Protein AF-A0A6P8B1D7-F1 (afdb_monomer_lite)

Structure (mmCIF, N/CA/C/O backbone):
data_AF-A0A6P8B1D7-F1
#
_entry.id   AF-A0A6P8B1D7-F1
#
loop_
_atom_site.group_PDB
_atom_site.id
_atom_site.type_symbol
_atom_site.label_atom_id
_atom_site.label_alt_id
_atom_site.label_comp_id
_atom_site.label_asym_id
_atom_site.label_entity_id
_atom_site.label_seq_id
_atom_site.pdbx_PDB_ins_code
_atom_site.Cartn_x
_atom_site.Cartn_y
_atom_site.Cartn_z
_atom_site.occupancy
_atom_site.B_iso_or_equiv
_atom_site.auth_seq_id
_atom_site.auth_comp_id
_atom_site.auth_asym_id
_atom_site.auth_atom_id
_atom_site.pdbx_PDB_model_num
ATOM 1 N N . MET A 1 1 ? 4.392 -35.154 -42.988 1.00 41.19 1 MET A N 1
ATOM 2 C CA . MET A 1 1 ? 4.811 -33.781 -42.648 1.00 41.19 1 MET A CA 1
ATOM 3 C C . MET A 1 1 ? 3.669 -32.864 -43.068 1.00 41.19 1 MET A C 1
ATOM 5 O O . MET A 1 1 ? 3.521 -32.668 -44.268 1.00 41.19 1 MET A O 1
ATOM 9 N N . PRO A 1 2 ? 2.764 -32.450 -42.165 1.00 52.88 2 PRO A N 1
ATOM 10 C CA . PRO A 1 2 ? 1.708 -31.509 -42.527 1.00 52.88 2 PRO A CA 1
ATOM 11 C C . PRO A 1 2 ? 2.314 -30.116 -42.749 1.00 52.88 2 PRO A C 1
ATOM 13 O O . PRO A 1 2 ? 3.159 -29.669 -41.977 1.00 52.88 2 PRO A O 1
ATOM 16 N N . ASN A 1 3 ? 1.912 -29.474 -43.845 1.00 48.56 3 ASN A N 1
ATOM 17 C CA . ASN A 1 3 ? 2.339 -28.133 -44.228 1.00 48.56 3 ASN A CA 1
ATOM 18 C C . ASN A 1 3 ? 1.704 -27.109 -43.278 1.00 48.56 3 ASN A C 1
ATOM 20 O O . ASN A 1 3 ? 0.484 -26.952 -43.283 1.00 48.56 3 ASN A O 1
ATOM 24 N N . ASN A 1 4 ? 2.523 -26.412 -42.489 1.00 54.09 4 ASN A N 1
ATOM 25 C CA . ASN A 1 4 ? 2.075 -25.250 -41.727 1.00 54.09 4 ASN A CA 1
ATOM 26 C C . ASN A 1 4 ? 1.781 -24.109 -42.704 1.00 54.09 4 ASN A C 1
ATOM 28 O O . ASN A 1 4 ? 2.690 -23.582 -43.346 1.00 54.09 4 ASN A O 1
ATOM 32 N N . ALA A 1 5 ? 0.502 -23.760 -42.829 1.00 62.25 5 ALA A N 1
ATOM 33 C CA . ALA A 1 5 ? 0.089 -22.544 -43.507 1.00 62.25 5 ALA A CA 1
ATOM 34 C C . ALA A 1 5 ? 0.571 -21.326 -42.692 1.00 62.25 5 ALA A C 1
ATOM 36 O O . ALA A 1 5 ? 0.504 -21.361 -41.460 1.00 62.25 5 ALA A O 1
ATOM 37 N N . PRO A 1 6 ? 1.085 -20.272 -43.346 1.00 66.38 6 PRO A N 1
ATOM 38 C CA . PRO A 1 6 ? 1.493 -19.053 -42.663 1.00 66.38 6 PRO A CA 1
ATOM 39 C C . PRO A 1 6 ? 0.264 -18.375 -42.047 1.00 66.38 6 PRO A C 1
ATOM 41 O O . PRO A 1 6 ? -0.707 -18.093 -42.746 1.00 66.38 6 PRO A O 1
ATOM 44 N N . PHE A 1 7 ? 0.309 -18.145 -40.735 1.00 70.31 7 PHE A N 1
ATOM 45 C CA . PHE A 1 7 ? -0.703 -17.379 -40.010 1.00 70.31 7 PHE A CA 1
ATOM 46 C C . PHE A 1 7 ? -0.613 -15.902 -40.410 1.00 70.31 7 PHE A C 1
ATOM 48 O O . PHE A 1 7 ? 0.456 -15.297 -40.306 1.00 70.31 7 PHE A O 1
ATOM 55 N N . ASP A 1 8 ? -1.728 -15.327 -40.862 1.00 81.06 8 ASP A N 1
ATOM 56 C CA . ASP A 1 8 ? -1.825 -13.901 -41.172 1.00 81.06 8 ASP A CA 1
ATOM 57 C C . ASP A 1 8 ? -2.061 -13.111 -39.880 1.00 81.06 8 ASP A C 1
ATOM 59 O O . ASP A 1 8 ? -3.125 -13.162 -39.261 1.00 81.06 8 ASP A O 1
ATOM 63 N N . VAL A 1 9 ? -1.037 -12.368 -39.469 1.00 75.00 9 VAL A N 1
ATOM 64 C CA . VAL A 1 9 ? -1.049 -11.527 -38.266 1.00 75.00 9 VAL A CA 1
ATOM 65 C C . VAL A 1 9 ? -2.172 -10.480 -38.330 1.00 75.00 9 VAL A C 1
ATOM 67 O O . VAL A 1 9 ? -2.727 -10.108 -37.296 1.00 75.00 9 VAL A O 1
ATOM 70 N N . ASN A 1 10 ? -2.595 -10.059 -39.528 1.00 75.31 10 ASN A N 1
ATOM 71 C CA . ASN A 1 10 ? -3.676 -9.083 -39.680 1.00 75.31 10 ASN A CA 1
ATOM 72 C C . ASN A 1 10 ? -5.050 -9.650 -39.293 1.00 75.31 10 ASN A C 1
ATOM 74 O O . ASN A 1 10 ? -5.904 -8.909 -38.801 1.00 75.31 10 ASN A O 1
ATOM 78 N N . GLU A 1 11 ? -5.261 -10.957 -39.458 1.00 80.50 11 GLU A N 1
ATOM 79 C CA . GLU A 1 11 ? -6.509 -11.623 -39.074 1.00 80.50 11 GLU A CA 1
ATOM 80 C C . GLU A 1 11 ? -6.655 -11.665 -37.545 1.00 80.50 11 GLU A C 1
ATOM 82 O O . GLU A 1 11 ? -7.726 -11.381 -37.006 1.00 80.50 11 GLU A O 1
ATOM 87 N N . VAL A 1 12 ? -5.548 -11.884 -36.829 1.00 77.12 12 VAL A N 1
ATOM 88 C CA . VAL A 1 12 ? -5.520 -11.874 -35.358 1.00 77.12 12 VAL A CA 1
ATOM 89 C C . VAL A 1 12 ? -5.826 -10.477 -34.807 1.00 77.12 12 VAL A C 1
ATOM 91 O O . VAL A 1 12 ? -6.660 -10.337 -33.911 1.00 77.12 12 VAL A O 1
ATOM 94 N N . HIS A 1 13 ? -5.235 -9.423 -35.380 1.00 73.12 13 HIS A N 1
ATOM 95 C CA . HIS A 1 13 ? -5.538 -8.044 -34.977 1.00 73.12 13 HIS A CA 1
ATOM 96 C C . HIS A 1 13 ? -6.992 -7.640 -35.278 1.00 73.12 13 HIS A C 1
ATOM 98 O O . HIS A 1 13 ?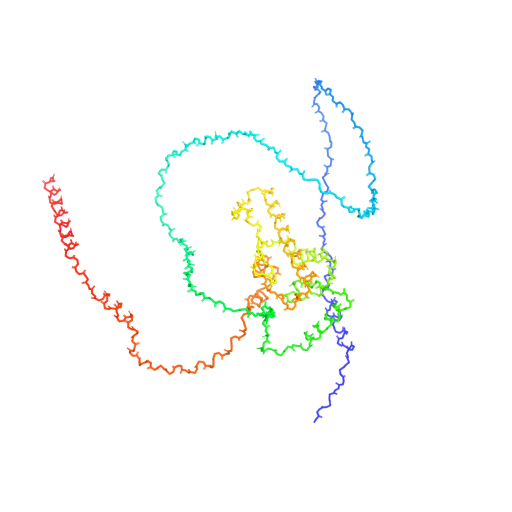 -7.595 -6.886 -34.510 1.00 73.12 13 HIS A O 1
ATOM 104 N N . SER A 1 14 ? -7.587 -8.164 -36.355 1.00 82.81 14 SER A N 1
ATOM 105 C CA . SER A 1 14 ? -9.001 -7.937 -36.672 1.00 82.81 14 SER A CA 1
ATOM 106 C C . SER A 1 14 ? -9.930 -8.558 -35.622 1.00 82.81 14 SER A C 1
ATOM 108 O O . SER A 1 14 ? -10.856 -7.893 -35.151 1.00 82.81 14 SER A O 1
ATOM 110 N N . ILE A 1 15 ? -9.632 -9.785 -35.180 1.00 76.62 15 ILE A N 1
ATOM 111 C CA . ILE A 1 15 ? -10.412 -10.489 -34.152 1.00 76.62 15 ILE A CA 1
ATOM 112 C C . ILE A 1 15 ? -10.317 -9.770 -32.798 1.00 76.62 15 ILE A C 1
ATOM 114 O O . ILE A 1 15 ? -11.338 -9.578 -32.137 1.00 76.62 15 ILE A O 1
ATOM 118 N N . ILE A 1 16 ? -9.128 -9.296 -32.405 1.00 74.25 16 ILE A N 1
ATOM 119 C CA . ILE A 1 16 ? -8.934 -8.553 -31.146 1.00 74.25 16 ILE A CA 1
ATOM 120 C C . ILE A 1 16 ? -9.762 -7.258 -31.137 1.00 74.25 16 ILE A C 1
ATOM 122 O O . ILE A 1 16 ? -10.468 -6.970 -30.168 1.00 74.25 16 ILE A O 1
ATOM 126 N N . ASN A 1 17 ? -9.758 -6.507 -32.240 1.00 73.44 17 ASN A N 1
ATOM 127 C CA . ASN A 1 17 ? -10.553 -5.282 -32.352 1.00 73.44 17 ASN A CA 1
ATOM 128 C C . ASN A 1 17 ? -12.067 -5.557 -32.328 1.00 73.44 17 ASN A C 1
ATOM 130 O O . ASN A 1 17 ? -12.833 -4.774 -31.761 1.00 73.44 17 ASN A O 1
ATOM 134 N N . GLN A 1 18 ? -12.507 -6.687 -32.886 1.00 78.50 18 GLN A N 1
ATOM 135 C CA . GLN A 1 18 ? -13.914 -7.086 -32.870 1.00 78.50 18 GLN A CA 1
ATOM 136 C C . GLN A 1 18 ? -14.396 -7.472 -31.462 1.00 78.50 18 GLN A C 1
ATOM 138 O O . GLN A 1 18 ? -15.507 -7.111 -31.071 1.00 78.50 18 GLN A O 1
ATOM 143 N N . VAL A 1 19 ? -13.556 -8.147 -30.672 1.00 75.75 19 VAL A N 1
ATOM 144 C CA . VAL A 1 19 ? -13.869 -8.503 -29.278 1.00 75.75 19 VAL A CA 1
ATOM 145 C C . VAL A 1 19 ? -13.900 -7.261 -28.381 1.00 75.75 19 VAL A C 1
ATOM 147 O O . VAL A 1 19 ? -14.809 -7.122 -27.559 1.00 75.75 19 VAL A O 1
ATOM 150 N N . ASN A 1 20 ? -12.989 -6.306 -28.583 1.00 66.38 20 ASN A N 1
ATOM 151 C CA . ASN A 1 20 ? -12.968 -5.056 -27.814 1.00 66.38 20 ASN A CA 1
ATOM 152 C C . ASN A 1 20 ? -14.177 -4.153 -28.118 1.00 66.38 20 ASN A C 1
ATOM 154 O O . ASN A 1 20 ? -14.713 -3.506 -27.219 1.00 66.38 20 ASN A O 1
ATOM 158 N N . SER A 1 21 ? -14.687 -4.177 -29.353 1.00 73.94 21 SER A N 1
ATOM 159 C CA . SER A 1 21 ? -15.922 -3.476 -29.732 1.00 73.94 21 SER A CA 1
ATOM 160 C C . SER A 1 21 ? -17.176 -4.005 -29.020 1.00 73.94 21 SER A C 1
ATOM 162 O O . SER A 1 21 ? -18.151 -3.263 -28.899 1.00 73.94 21 SER A O 1
ATOM 164 N N . LEU A 1 22 ? -17.188 -5.265 -28.571 1.00 74.50 22 LEU A N 1
ATOM 165 C CA . LEU A 1 22 ? -18.343 -5.871 -27.896 1.00 74.50 22 LEU A CA 1
ATOM 166 C C . LEU A 1 22 ? -18.435 -5.500 -26.407 1.00 74.50 22 LEU A C 1
ATOM 168 O O . LEU A 1 22 ? -19.511 -5.633 -25.827 1.00 74.50 22 LEU A O 1
ATOM 172 N N . HIS A 1 23 ? -17.346 -5.005 -25.811 1.00 66.88 23 HIS A N 1
ATOM 173 C CA . HIS A 1 23 ? -17.256 -4.710 -24.377 1.00 66.88 23 HIS A CA 1
ATOM 174 C C . HIS A 1 23 ? -17.447 -3.229 -24.025 1.00 66.88 23 HIS A C 1
ATOM 176 O O . HIS A 1 23 ? -17.406 -2.878 -22.848 1.00 66.88 23 HIS A O 1
ATOM 182 N N . GLN A 1 24 ? -17.708 -2.350 -25.000 1.00 59.38 24 GLN A N 1
ATOM 183 C CA . GLN A 1 24 ? -18.087 -0.975 -24.677 1.00 59.38 24 GLN A CA 1
ATOM 184 C C . GLN A 1 24 ? -19.556 -0.917 -24.218 1.00 59.38 24 GLN A C 1
ATOM 186 O O . GLN A 1 24 ? -20.452 -1.310 -24.976 1.00 59.38 24 GLN A O 1
ATOM 191 N N . PRO A 1 25 ? -19.844 -0.431 -22.996 1.00 55.06 25 PRO A N 1
ATOM 192 C CA . PRO A 1 25 ? -21.213 -0.263 -22.532 1.00 55.06 25 PRO A CA 1
ATOM 193 C C . PRO A 1 25 ? -21.938 0.742 -23.434 1.00 55.06 25 PRO A C 1
ATOM 195 O O . PRO A 1 25 ? -21.541 1.896 -23.558 1.00 55.06 25 PRO A O 1
ATOM 198 N N . LYS A 1 26 ? -23.030 0.300 -24.071 1.00 60.09 26 LYS A N 1
ATOM 199 C CA . LYS A 1 26 ? -23.820 1.103 -25.027 1.00 60.09 26 LYS A CA 1
ATOM 200 C C . LYS A 1 26 ? -24.525 2.320 -24.419 1.00 60.09 26 LYS A C 1
ATOM 202 O O . LYS A 1 26 ? -25.112 3.089 -25.169 1.00 60.09 26 LYS A O 1
ATOM 207 N N . ASN A 1 27 ? -24.472 2.501 -23.102 1.00 63.88 27 ASN A N 1
ATOM 208 C CA . ASN A 1 27 ? -25.039 3.657 -22.424 1.00 63.88 27 ASN A CA 1
ATOM 209 C C . ASN A 1 27 ? -24.024 4.163 -21.389 1.00 63.88 27 ASN A C 1
ATOM 211 O O . ASN A 1 27 ? -23.656 3.378 -20.510 1.00 63.88 27 ASN A O 1
ATOM 215 N N . PRO A 1 28 ? -23.577 5.430 -21.454 1.00 63.69 28 PRO A N 1
ATOM 216 C CA . PRO A 1 28 ? -22.889 6.030 -20.320 1.00 63.69 28 PRO A CA 1
ATOM 217 C C . PRO A 1 28 ? -23.838 6.034 -19.107 1.00 63.69 28 PRO A C 1
ATOM 219 O O . PRO A 1 28 ? -25.056 6.163 -19.287 1.00 63.69 28 PRO A O 1
ATOM 222 N N . PRO A 1 29 ? -23.324 5.860 -17.878 1.00 59.00 29 PRO A N 1
ATOM 223 C CA . PRO A 1 29 ? -24.143 5.991 -16.683 1.00 59.00 29 PRO A CA 1
ATOM 224 C C . PRO A 1 29 ? -24.776 7.386 -16.663 1.00 59.00 29 PRO A C 1
ATOM 226 O O . PRO A 1 29 ? -24.092 8.397 -16.798 1.00 59.00 29 PRO A O 1
ATOM 229 N N . VAL A 1 30 ? -26.103 7.427 -16.541 1.00 60.56 30 VAL A N 1
ATOM 230 C CA . VAL A 1 30 ? -26.856 8.663 -16.318 1.00 60.56 30 VAL A CA 1
ATOM 231 C C . VAL A 1 30 ? -26.398 9.225 -14.977 1.00 60.56 30 VAL A C 1
ATOM 233 O O . VAL A 1 30 ? -26.638 8.606 -13.940 1.00 60.56 30 VAL A O 1
ATOM 236 N N . GLU A 1 31 ? -25.709 10.364 -15.002 1.00 52.19 31 GLU A N 1
ATOM 237 C CA . GLU A 1 31 ? -25.312 11.071 -13.788 1.00 52.19 31 GLU A CA 1
ATOM 238 C C . GLU A 1 31 ? -26.564 11.424 -12.965 1.00 52.19 31 GLU A C 1
ATOM 240 O O . GLU A 1 31 ? -27.511 12.009 -13.507 1.00 52.19 31 GLU A O 1
ATOM 245 N N . PRO A 1 32 ? -26.623 11.082 -11.666 1.00 51.03 32 PRO A N 1
ATOM 246 C CA . PRO A 1 32 ? -27.659 11.603 -10.793 1.00 51.03 32 PRO A CA 1
ATOM 247 C C . PRO A 1 32 ? -27.453 13.113 -10.661 1.00 51.03 32 PRO A C 1
ATOM 249 O O . PRO A 1 32 ? -26.513 13.575 -10.019 1.00 51.03 32 PRO A O 1
ATOM 252 N N . GLY A 1 33 ? -28.334 13.877 -11.309 1.00 42.19 33 GLY A N 1
ATOM 253 C CA . GLY A 1 33 ? -28.356 15.330 -11.237 1.00 42.19 33 GLY A CA 1
ATOM 254 C C . GLY A 1 33 ? -28.417 15.794 -9.786 1.00 42.19 33 GLY A C 1
ATOM 255 O O . GLY A 1 33 ? -29.403 15.560 -9.085 1.00 42.19 33 GLY A O 1
ATOM 256 N N . TRP A 1 34 ? -27.353 16.462 -9.349 1.00 47.06 34 TRP A N 1
ATOM 257 C CA . TRP A 1 34 ? -27.345 17.239 -8.123 1.00 47.06 34 TRP A CA 1
ATOM 258 C C . TRP A 1 34 ? -28.398 18.337 -8.259 1.00 47.06 34 TRP A C 1
ATOM 260 O O . TRP A 1 34 ? -28.250 19.279 -9.034 1.00 47.06 34 TRP A O 1
ATOM 270 N N . LEU A 1 35 ? -29.508 18.162 -7.545 1.00 43.50 35 LEU A N 1
ATOM 271 C CA . LEU A 1 35 ? -30.538 19.178 -7.402 1.00 43.50 35 LEU A CA 1
ATOM 272 C C . LEU A 1 35 ? -29.917 20.394 -6.711 1.00 43.50 35 LEU A C 1
ATOM 274 O O . LEU A 1 35 ? -29.503 20.319 -5.555 1.00 43.50 35 LEU A O 1
ATOM 278 N N . GLU A 1 36 ? -29.867 21.507 -7.435 1.00 47.28 36 GLU A N 1
ATOM 279 C CA . GLU A 1 36 ? -29.541 22.821 -6.892 1.00 47.28 36 GLU A CA 1
ATOM 280 C C . GLU A 1 36 ? -30.464 23.154 -5.703 1.00 47.28 36 GLU A C 1
ATOM 282 O O . GLU A 1 36 ? -31.678 22.904 -5.765 1.00 47.28 36 GLU A O 1
ATOM 287 N N . PRO A 1 37 ? -29.943 23.750 -4.616 1.00 48.53 37 PRO A N 1
ATOM 288 C CA . PRO A 1 37 ? -30.782 24.247 -3.543 1.00 48.53 37 PRO A CA 1
ATOM 289 C C . PRO A 1 37 ? -31.616 25.425 -4.051 1.00 48.53 37 PRO A C 1
ATOM 291 O O . PRO A 1 37 ? -31.128 26.502 -4.392 1.00 48.53 37 PRO A O 1
ATOM 294 N N . ARG A 1 38 ? -32.922 25.181 -4.083 1.00 45.38 38 ARG A N 1
ATOM 295 C CA . ARG A 1 38 ? -33.978 26.130 -4.407 1.00 45.38 38 ARG A CA 1
ATOM 296 C C . ARG A 1 38 ? -33.944 27.285 -3.400 1.00 45.38 38 ARG A C 1
ATOM 298 O O . ARG A 1 38 ? -34.387 27.136 -2.264 1.00 45.38 38 ARG A O 1
ATOM 305 N N . GLY A 1 39 ? -33.429 28.433 -3.834 1.00 47.28 39 GLY A N 1
ATOM 306 C CA . GLY A 1 39 ? -33.573 29.700 -3.126 1.00 47.28 39 GLY A CA 1
ATOM 307 C C . GLY A 1 39 ? -35.051 30.067 -3.001 1.00 47.28 39 GLY A C 1
ATOM 308 O O . GLY A 1 39 ? -35.725 30.314 -4.001 1.00 47.28 39 GLY A O 1
ATOM 309 N N . GLY A 1 40 ? -35.554 30.067 -1.770 1.00 47.50 40 GLY A N 1
ATOM 310 C CA . GLY A 1 40 ? -36.867 30.579 -1.402 1.00 47.50 40 GLY A CA 1
ATOM 311 C C . GLY A 1 40 ? -36.685 31.726 -0.420 1.00 47.50 40 GLY A C 1
ATOM 312 O O . GLY A 1 40 ? -36.356 31.491 0.738 1.00 47.50 40 GLY A O 1
ATOM 313 N N . GLY A 1 41 ? -36.850 32.950 -0.918 1.00 48.47 41 GLY A N 1
ATOM 314 C CA . GLY A 1 41 ? -37.008 34.150 -0.101 1.00 48.47 41 GLY A CA 1
ATOM 315 C C . GLY A 1 41 ? -38.432 34.297 0.444 1.00 48.47 41 GLY A C 1
ATOM 316 O O . GLY A 1 41 ? -39.354 33.617 -0.010 1.00 48.47 41 GLY A O 1
ATOM 317 N N . GLY A 1 42 ? -38.572 35.219 1.395 1.00 37.41 42 GLY A N 1
ATOM 318 C CA . GLY A 1 42 ? -39.817 35.626 2.054 1.00 37.41 42 GLY A CA 1
ATOM 319 C C . GLY A 1 42 ? -39.601 35.641 3.568 1.00 37.41 42 GLY A C 1
ATOM 320 O O . GLY A 1 42 ? -39.549 34.578 4.174 1.00 37.41 42 GLY A O 1
ATOM 321 N N . ASP A 1 43 ? -39.167 36.750 4.162 1.00 45.88 43 ASP A N 1
ATOM 322 C CA . ASP A 1 43 ? -39.943 37.946 4.544 1.00 45.88 43 ASP A CA 1
ATOM 323 C C . ASP A 1 43 ? -40.329 37.886 6.038 1.00 45.88 43 ASP A C 1
ATOM 325 O O . ASP A 1 43 ? -40.734 36.847 6.551 1.00 45.88 43 ASP A O 1
ATOM 329 N N . ASP A 1 44 ? -40.196 39.052 6.677 1.00 42.81 44 ASP A N 1
ATOM 330 C CA . ASP A 1 44 ? -40.784 39.506 7.947 1.00 42.81 44 ASP A CA 1
ATOM 331 C C . ASP A 1 44 ? -39.963 39.465 9.267 1.00 42.81 44 ASP A C 1
ATOM 333 O O . ASP A 1 44 ? -39.621 38.415 9.804 1.00 42.81 44 ASP A O 1
ATOM 337 N N . VAL A 1 45 ? -39.806 40.697 9.807 1.00 47.94 45 VAL A N 1
ATOM 338 C CA . VAL A 1 45 ? -39.733 41.180 11.216 1.00 47.94 45 VAL A CA 1
ATOM 339 C C . VAL A 1 45 ? -38.570 40.715 12.121 1.00 47.94 45 VAL A C 1
ATOM 341 O O . VAL A 1 45 ? -38.235 39.547 12.188 1.00 47.94 45 VAL A O 1
ATOM 344 N N . ASP A 1 46 ? -37.870 41.536 12.912 1.00 47.66 46 ASP A N 1
ATOM 345 C CA . ASP A 1 46 ? -38.076 42.896 13.415 1.00 47.66 46 ASP A CA 1
ATOM 346 C C . ASP A 1 46 ? -36.717 43.557 13.702 1.00 47.66 46 ASP A C 1
ATOM 348 O O . ASP A 1 46 ? -35.770 42.932 14.188 1.00 47.66 46 ASP A O 1
ATOM 352 N N . ALA A 1 47 ? -36.653 44.861 13.447 1.00 41.34 47 ALA A N 1
ATOM 353 C CA . ALA A 1 47 ? -35.511 45.706 13.741 1.00 41.34 47 ALA A CA 1
ATOM 354 C C . ALA A 1 47 ? -35.296 45.864 15.257 1.00 41.34 47 ALA A C 1
ATOM 356 O O . ALA A 1 47 ? -36.123 46.436 15.968 1.00 41.34 47 ALA A O 1
ATOM 357 N N . ARG A 1 48 ? -34.119 45.456 15.736 1.00 45.16 48 ARG A N 1
ATOM 358 C CA . ARG A 1 48 ? -33.508 45.999 16.952 1.00 45.16 48 ARG A CA 1
ATOM 359 C C . ARG A 1 48 ? -32.162 46.600 16.581 1.00 45.16 48 ARG A C 1
ATOM 361 O O . ARG A 1 48 ? -31.207 45.894 16.284 1.00 45.16 48 ARG A O 1
ATOM 368 N N . THR A 1 49 ? -32.134 47.925 16.567 1.00 53.44 49 THR A N 1
ATOM 369 C CA . THR A 1 49 ? -30.924 48.740 16.546 1.00 53.44 49 THR A CA 1
ATOM 370 C C . THR A 1 49 ? -30.200 48.568 17.877 1.00 53.44 49 THR A C 1
ATOM 372 O O . THR A 1 49 ? -30.773 48.911 18.912 1.00 53.44 49 THR A O 1
ATOM 375 N N . ASP A 1 50 ? -28.963 48.084 17.858 1.00 51.19 50 ASP A N 1
ATOM 376 C CA . ASP A 1 50 ? -27.988 48.505 18.860 1.00 51.19 50 ASP A CA 1
ATOM 377 C C . ASP A 1 50 ? -26.593 48.594 18.238 1.00 51.19 50 ASP A C 1
ATOM 379 O O . ASP A 1 50 ? -26.209 47.824 17.356 1.00 51.19 50 ASP A O 1
ATOM 383 N N . ASP A 1 51 ? -25.900 49.632 18.667 1.00 57.41 51 ASP A N 1
ATOM 384 C CA . ASP A 1 51 ? -24.730 50.241 18.078 1.00 57.41 51 ASP A CA 1
ATOM 385 C C . ASP A 1 51 ? -23.468 49.414 18.329 1.00 57.41 51 ASP A C 1
ATOM 387 O O . ASP A 1 51 ? -23.125 49.096 19.467 1.00 57.41 51 ASP A O 1
ATOM 391 N N . SER A 1 52 ? -22.664 49.159 17.295 1.00 48.22 52 SER A N 1
ATOM 392 C CA . SER A 1 52 ? -21.214 49.018 17.498 1.00 48.22 52 SER A CA 1
ATOM 393 C C . SER A 1 52 ? -20.418 49.225 16.211 1.00 48.22 52 SER A C 1
ATOM 395 O O . SER A 1 52 ? -20.330 48.389 15.321 1.00 48.22 52 SER A O 1
ATOM 397 N N . LYS A 1 53 ? -19.821 50.415 16.172 1.00 50.66 53 LYS A N 1
ATOM 398 C CA . LYS A 1 53 ? -18.594 50.825 15.481 1.00 50.66 53 LYS A CA 1
ATOM 399 C C . LYS A 1 53 ? -17.659 49.665 15.098 1.00 50.66 53 LYS A C 1
ATOM 401 O O . LYS A 1 53 ? -17.247 48.905 15.969 1.00 50.66 53 LYS A O 1
ATOM 406 N N . GLY A 1 54 ? -17.186 49.647 13.850 1.00 39.31 54 GLY A N 1
ATOM 407 C CA . GLY A 1 54 ? -16.076 48.770 13.469 1.00 39.31 54 GLY A CA 1
ATOM 408 C C . GLY A 1 54 ? -15.665 48.828 12.000 1.00 39.31 54 GLY A C 1
ATOM 409 O O . GLY A 1 54 ? -15.958 47.916 11.249 1.00 39.31 54 GLY A O 1
ATOM 410 N N . THR A 1 55 ? -15.000 49.919 11.625 1.00 42.78 55 THR A N 1
ATOM 411 C CA . THR A 1 55 ? -13.873 50.002 10.672 1.00 42.78 55 THR A CA 1
ATOM 412 C C . THR A 1 55 ? -13.926 49.206 9.351 1.00 42.78 55 THR A C 1
ATOM 414 O O . THR A 1 55 ? -13.651 48.013 9.290 1.00 42.78 55 THR A O 1
ATOM 417 N N . LEU A 1 56 ? -14.137 49.953 8.263 1.00 39.94 56 LEU A N 1
ATOM 418 C CA . LEU A 1 56 ? -13.819 49.604 6.874 1.00 39.94 56 LEU A CA 1
ATOM 419 C C . LEU A 1 56 ? -12.314 49.351 6.676 1.00 39.94 56 LEU A C 1
ATOM 421 O O . LEU A 1 56 ? -11.517 50.243 6.967 1.00 39.94 56 LEU A O 1
ATOM 425 N N . THR A 1 57 ? -11.945 48.242 6.031 1.00 45.38 57 THR A N 1
ATOM 426 C CA . THR A 1 57 ? -10.761 48.193 5.154 1.00 45.38 57 THR A CA 1
ATOM 427 C C . THR A 1 57 ? -11.041 47.396 3.886 1.00 45.38 57 THR A C 1
ATOM 429 O O . THR A 1 57 ? -11.701 46.361 3.902 1.00 45.38 57 THR A O 1
ATOM 432 N N . ALA A 1 58 ? -10.556 47.978 2.794 1.00 44.28 58 ALA A N 1
ATOM 433 C CA . ALA A 1 58 ? -10.833 47.701 1.398 1.00 44.28 58 ALA A CA 1
ATOM 434 C C . ALA A 1 58 ? -10.357 46.334 0.884 1.00 44.28 58 ALA A C 1
ATOM 436 O O . ALA A 1 58 ? -9.315 45.820 1.286 1.00 44.28 58 ALA A O 1
ATOM 437 N N . GLN A 1 59 ? -11.103 45.845 -0.110 1.00 44.19 59 GLN A N 1
ATOM 438 C CA . GLN A 1 59 ? -10.627 44.954 -1.166 1.00 44.19 59 GLN A CA 1
ATOM 439 C C . GLN A 1 59 ? -9.357 45.515 -1.815 1.00 44.19 59 GLN A C 1
ATOM 441 O O . GLN A 1 59 ? -9.339 46.675 -2.233 1.00 44.19 59 GLN A O 1
ATOM 446 N N . GLN A 1 60 ? -8.347 44.666 -1.987 1.00 38.12 60 GLN A N 1
ATOM 447 C CA . GLN A 1 60 ? -7.351 44.828 -3.038 1.00 38.12 60 GLN A CA 1
ATOM 448 C C . GLN A 1 60 ? -7.085 43.480 -3.702 1.00 38.12 60 GLN A C 1
ATOM 450 O O . GLN A 1 60 ? -6.693 42.510 -3.057 1.00 38.12 60 GLN A O 1
ATOM 455 N N . ASP A 1 61 ? -7.326 43.475 -5.010 1.00 45.38 61 ASP A N 1
ATOM 456 C CA . ASP A 1 61 ? -6.900 42.470 -5.968 1.00 45.38 61 ASP A CA 1
ATOM 457 C C . ASP A 1 61 ? -5.372 42.321 -5.935 1.00 45.38 61 ASP A C 1
ATOM 459 O O . ASP A 1 61 ? -4.635 43.308 -5.995 1.00 45.38 61 ASP A O 1
ATOM 463 N N . GLY A 1 62 ? -4.896 41.079 -5.847 1.00 36.25 62 GLY A N 1
ATOM 464 C CA . GLY A 1 62 ? -3.479 40.742 -5.727 1.00 36.25 62 GLY A CA 1
ATOM 465 C C . GLY A 1 62 ? -3.073 39.658 -6.717 1.00 36.25 62 GLY A C 1
ATOM 466 O O . GLY A 1 62 ? -3.098 38.472 -6.410 1.00 36.25 62 GLY A O 1
ATOM 467 N N . ASN A 1 63 ? -2.708 40.111 -7.910 1.00 34.44 63 ASN A N 1
ATOM 468 C CA . ASN A 1 63 ? -2.071 39.389 -9.005 1.00 34.44 63 ASN A CA 1
ATOM 469 C C . ASN A 1 63 ? -0.713 38.802 -8.549 1.00 34.44 63 ASN A C 1
ATOM 471 O O . ASN A 1 63 ? 0.220 39.562 -8.288 1.00 34.44 63 ASN A O 1
ATOM 475 N N . TYR A 1 64 ? -0.584 37.476 -8.437 1.00 32.38 64 TYR A N 1
ATOM 476 C CA . TYR A 1 64 ? 0.687 36.819 -8.096 1.00 32.38 64 TYR A CA 1
ATOM 477 C C . TYR A 1 64 ? 1.553 36.642 -9.351 1.00 32.38 64 TYR A C 1
ATOM 479 O O . TYR A 1 64 ? 1.365 35.717 -10.138 1.00 32.38 64 TYR A O 1
ATOM 487 N N . ALA A 1 65 ? 2.521 37.542 -9.524 1.00 33.03 65 ALA A N 1
ATOM 488 C CA . ALA A 1 65 ? 3.644 37.368 -10.437 1.00 33.03 65 ALA A CA 1
ATOM 489 C C . ALA A 1 65 ? 4.819 36.740 -9.671 1.00 33.03 65 ALA A C 1
ATOM 491 O O . ALA A 1 65 ? 5.305 37.309 -8.694 1.00 33.03 65 ALA A O 1
ATOM 492 N N . TYR A 1 66 ? 5.279 35.570 -10.116 1.00 32.16 66 TYR A N 1
ATOM 493 C CA . TYR A 1 66 ? 6.501 34.945 -9.616 1.00 32.16 66 TYR A CA 1
ATOM 494 C C . TYR A 1 66 ? 7.721 35.699 -10.160 1.00 32.16 66 TYR A C 1
ATOM 496 O O . TYR A 1 66 ? 7.960 35.705 -11.366 1.00 32.16 66 TYR A O 1
ATOM 504 N N . TYR A 1 67 ? 8.502 36.315 -9.270 1.00 33.75 67 TYR A N 1
ATOM 505 C CA . TYR A 1 67 ? 9.870 36.738 -9.560 1.00 33.75 67 TYR A CA 1
ATOM 506 C C . TYR A 1 67 ? 10.829 35.642 -9.097 1.00 33.75 67 TYR A C 1
ATOM 508 O O . TYR A 1 67 ? 10.915 35.332 -7.912 1.00 33.75 67 TYR A O 1
ATOM 516 N N . THR A 1 68 ? 11.550 35.056 -10.047 1.00 44.50 68 THR A N 1
ATOM 517 C CA . THR A 1 68 ? 12.760 34.274 -9.796 1.00 44.50 68 THR A CA 1
ATOM 518 C C . THR A 1 68 ? 13.943 35.236 -9.779 1.00 44.50 68 THR A C 1
ATOM 520 O O . THR A 1 68 ? 14.391 35.671 -10.841 1.00 44.50 68 THR A O 1
ATOM 523 N N . GLU A 1 69 ? 14.435 35.587 -8.593 1.00 36.97 69 GLU A N 1
ATOM 524 C CA . GLU A 1 69 ? 15.728 36.259 -8.447 1.00 36.97 69 GLU A CA 1
ATOM 525 C C . GLU A 1 69 ? 16.812 35.230 -8.124 1.00 36.97 69 GLU A C 1
ATOM 527 O O . GLU A 1 69 ? 16.767 34.520 -7.119 1.00 36.97 69 GLU A O 1
ATOM 532 N N . SER A 1 70 ? 17.782 35.150 -9.029 1.00 47.59 70 SER A N 1
ATOM 533 C CA . SER A 1 70 ? 19.034 34.418 -8.893 1.00 47.59 70 SER A CA 1
ATOM 534 C C . SER A 1 70 ? 19.930 35.1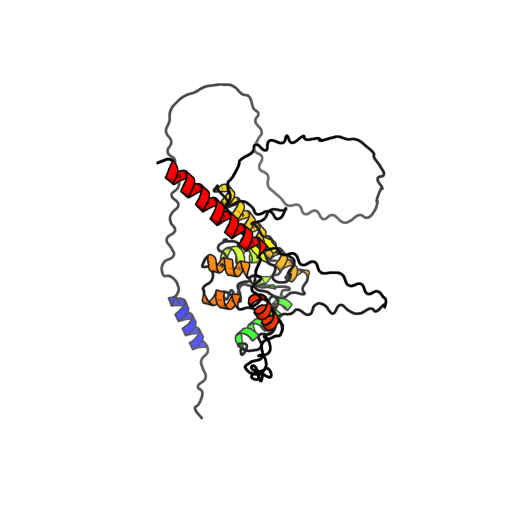41 -7.888 1.00 47.59 70 SER A C 1
ATOM 536 O O . SER A 1 70 ? 20.292 36.295 -8.115 1.00 47.59 70 SER A O 1
ATOM 538 N N . VAL A 1 71 ? 20.313 34.472 -6.800 1.00 45.00 71 VAL A N 1
ATOM 539 C CA . VAL A 1 71 ? 21.295 34.996 -5.841 1.00 45.00 71 VAL A CA 1
ATOM 540 C C . VAL A 1 71 ? 22.564 34.151 -5.929 1.00 45.00 71 VAL A C 1
ATOM 542 O O . VAL A 1 71 ? 22.565 32.974 -5.570 1.00 45.00 71 VAL A O 1
ATOM 545 N N . ASP A 1 72 ? 23.635 34.766 -6.428 1.00 45.94 72 ASP A N 1
ATOM 546 C CA . ASP A 1 72 ? 24.994 34.224 -6.413 1.00 45.94 72 ASP A CA 1
ATOM 547 C C . ASP A 1 72 ? 25.546 34.132 -4.972 1.00 45.94 72 ASP A C 1
ATOM 549 O O . ASP A 1 72 ? 25.242 34.988 -4.134 1.00 45.94 72 ASP A O 1
ATOM 553 N N . PRO A 1 73 ? 26.397 33.138 -4.652 1.00 53.06 73 PRO A N 1
ATOM 554 C CA . PRO A 1 73 ? 26.924 32.962 -3.304 1.00 53.06 73 PRO A CA 1
ATOM 555 C C . PRO A 1 73 ? 28.127 33.880 -3.037 1.00 53.06 73 PRO A C 1
ATOM 557 O O . PRO A 1 73 ? 29.153 33.805 -3.715 1.00 53.06 73 PRO A O 1
ATOM 560 N N . VAL A 1 74 ? 28.038 34.696 -1.983 1.00 47.50 74 VAL A N 1
ATOM 561 C CA . VAL A 1 74 ? 29.186 35.415 -1.403 1.00 47.50 74 VAL A CA 1
ATOM 562 C C . VAL A 1 74 ? 29.731 34.618 -0.207 1.00 47.50 74 VAL A C 1
ATOM 564 O O . VAL A 1 74 ? 28.948 34.211 0.654 1.00 47.50 74 VAL A O 1
ATOM 567 N N . PRO A 1 75 ? 31.054 34.379 -0.120 1.00 52.38 75 PRO A N 1
ATOM 568 C CA . PRO A 1 75 ? 31.658 33.602 0.953 1.00 52.38 75 PRO A CA 1
ATOM 569 C C . PRO A 1 75 ? 32.125 34.473 2.129 1.00 52.38 75 PRO A C 1
ATOM 571 O O . PRO A 1 75 ? 32.767 35.501 1.932 1.00 52.38 75 PRO A O 1
ATOM 574 N N . GLY A 1 76 ? 31.931 33.948 3.341 1.00 45.47 76 GLY A N 1
ATOM 575 C CA . GLY A 1 76 ? 32.783 34.219 4.501 1.00 45.47 76 GLY A CA 1
ATOM 576 C C . GLY A 1 76 ? 32.301 35.305 5.460 1.00 45.47 76 GLY A C 1
ATOM 577 O O . GLY A 1 76 ? 32.333 36.479 5.132 1.00 45.47 76 GLY A O 1
ATOM 578 N N . GLU A 1 77 ? 31.925 34.891 6.672 1.00 37.22 77 GLU A N 1
ATOM 579 C CA . GLU A 1 77 ? 32.467 35.370 7.958 1.00 37.22 77 GLU A CA 1
ATOM 580 C C . GLU A 1 77 ? 31.601 34.815 9.098 1.00 37.22 77 GLU A C 1
ATOM 582 O O . GLU A 1 77 ? 30.394 35.027 9.157 1.00 37.22 77 GLU A O 1
ATOM 587 N N . TYR A 1 78 ? 32.228 34.056 9.997 1.00 44.94 78 TYR A N 1
ATOM 588 C CA . TYR A 1 78 ? 31.596 33.458 11.172 1.00 44.94 78 TYR A CA 1
ATOM 589 C C . TYR A 1 78 ? 32.019 34.275 12.402 1.00 44.94 78 TYR A C 1
ATOM 591 O O . TYR A 1 78 ? 33.174 34.158 12.822 1.00 44.94 78 TYR A O 1
ATOM 599 N N . PRO A 1 79 ? 31.145 35.093 13.013 1.00 50.78 79 PRO A N 1
ATOM 600 C CA . PRO A 1 79 ? 31.401 35.620 14.340 1.00 50.78 79 PRO A CA 1
ATOM 601 C C . PRO A 1 79 ? 30.804 34.673 15.382 1.00 50.78 79 PRO A C 1
ATOM 603 O O . PRO A 1 79 ? 29.607 34.384 15.403 1.00 50.78 79 PRO A O 1
ATOM 606 N N . GLY A 1 80 ? 31.677 34.171 16.253 1.00 45.19 80 GLY A N 1
ATOM 607 C CA . GLY A 1 80 ? 31.285 33.427 17.438 1.00 45.19 80 GLY A CA 1
ATOM 608 C C . GLY A 1 80 ? 30.435 34.279 18.377 1.00 45.19 80 GLY A C 1
ATOM 609 O O . GLY A 1 80 ? 30.751 35.437 18.642 1.00 45.19 80 GLY A O 1
ATOM 610 N N . TYR A 1 81 ? 29.388 33.668 18.923 1.00 43.84 81 TYR A N 1
ATOM 611 C CA . TYR A 1 81 ? 28.659 34.193 20.067 1.00 43.84 81 TYR A CA 1
ATOM 612 C C . TYR A 1 81 ? 28.910 33.293 21.270 1.00 43.84 81 TYR A C 1
ATOM 614 O O . TYR A 1 81 ? 28.493 32.136 21.317 1.00 43.84 81 TYR A O 1
ATOM 622 N N . GLY A 1 82 ? 29.639 33.854 22.231 1.00 36.28 82 GLY A N 1
ATOM 623 C CA . GLY A 1 82 ? 29.703 33.351 23.588 1.00 36.28 82 GLY A CA 1
ATOM 624 C C . GLY A 1 82 ? 28.460 33.750 24.383 1.00 36.28 82 GLY A C 1
ATOM 625 O O . GLY A 1 82 ? 27.859 34.791 24.135 1.00 36.28 82 GLY A O 1
ATOM 626 N N . GLY A 1 83 ? 28.135 32.883 25.340 1.00 41.75 83 GLY A N 1
ATOM 627 C CA . GLY A 1 83 ? 27.633 33.186 26.679 1.00 41.75 83 GLY A CA 1
ATOM 628 C C . GLY A 1 83 ? 26.508 34.205 26.844 1.00 41.75 83 GLY A C 1
ATOM 629 O O . GLY A 1 83 ? 26.735 35.411 26.791 1.00 41.75 83 GLY A O 1
ATOM 630 N N . ARG A 1 84 ? 25.348 33.715 27.293 1.00 40.75 84 ARG A N 1
ATOM 631 C CA . ARG A 1 84 ? 24.603 34.411 28.341 1.00 40.75 84 ARG A CA 1
ATOM 632 C C . ARG A 1 84 ? 23.868 33.426 29.244 1.00 40.75 84 ARG A C 1
ATOM 634 O O . ARG A 1 84 ? 23.197 32.512 28.781 1.00 40.75 84 ARG A O 1
ATOM 641 N N . GLU A 1 85 ? 24.094 33.649 30.526 1.00 43.97 85 GLU A N 1
ATOM 642 C CA . GLU A 1 85 ? 23.569 32.959 31.690 1.00 43.97 85 GLU A CA 1
ATOM 643 C C . GLU A 1 85 ? 22.084 33.277 31.943 1.00 43.97 85 GLU A C 1
ATOM 645 O O . GLU A 1 85 ? 21.600 34.353 31.590 1.00 43.97 85 GLU A O 1
ATOM 650 N N . GLU A 1 86 ? 21.465 32.342 32.670 1.00 48.19 86 GLU A N 1
ATOM 651 C CA . GLU A 1 86 ? 20.531 32.555 33.787 1.00 48.19 86 GLU A CA 1
ATOM 652 C C . GLU A 1 86 ? 19.051 32.949 33.582 1.00 48.19 86 GLU A C 1
ATOM 654 O O . GLU A 1 86 ? 18.684 33.820 32.799 1.00 48.19 86 GLU A O 1
ATOM 659 N N . MET A 1 87 ? 18.265 32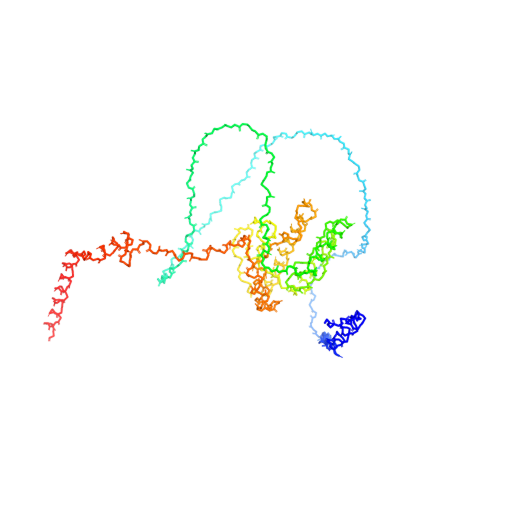.351 34.497 1.00 38.16 87 MET A N 1
ATOM 660 C CA . MET A 1 87 ? 16.880 32.604 34.942 1.00 38.16 87 MET A CA 1
ATOM 661 C C . MET A 1 87 ? 15.790 31.999 34.052 1.00 38.16 87 MET A C 1
ATOM 663 O O . MET A 1 87 ? 15.569 32.431 32.930 1.00 38.16 87 MET A O 1
ATOM 667 N N . GLY A 1 88 ? 15.160 30.902 34.476 1.00 38.53 88 GLY A N 1
ATOM 668 C CA . GLY A 1 88 ? 14.016 30.900 35.406 1.00 38.53 88 GLY A CA 1
ATOM 669 C C . GLY A 1 88 ? 12.830 30.296 34.623 1.00 38.53 88 GLY A C 1
ATOM 670 O O . GLY A 1 88 ? 12.863 30.296 33.401 1.00 38.53 88 GLY A O 1
ATOM 671 N N . GLU A 1 89 ? 11.787 29.678 35.151 1.00 43.47 89 GLU A N 1
ATOM 672 C CA . GLU A 1 89 ? 11.201 29.576 36.476 1.00 43.47 89 GLU A CA 1
ATOM 673 C C . GLU A 1 89 ? 10.391 28.264 36.515 1.00 43.47 89 GLU A C 1
ATOM 675 O O . GLU A 1 89 ? 10.181 27.590 35.504 1.00 43.47 89 GLU A O 1
ATOM 680 N N . ASN A 1 90 ? 9.989 27.909 37.726 1.00 46.28 90 ASN A N 1
ATOM 681 C CA . ASN A 1 90 ? 9.308 26.689 38.126 1.00 46.28 90 ASN A CA 1
ATOM 682 C C . ASN A 1 90 ? 7.921 26.549 37.481 1.00 46.28 90 ASN A C 1
ATOM 684 O O . ASN A 1 90 ? 7.141 27.493 37.525 1.00 46.28 90 ASN A O 1
ATOM 688 N N . ASN A 1 91 ? 7.590 25.344 37.016 1.00 44.03 91 ASN A N 1
ATOM 689 C CA . ASN A 1 91 ? 6.205 24.882 36.902 1.00 44.03 91 ASN A CA 1
ATOM 690 C C . ASN A 1 91 ? 6.086 23.581 37.700 1.00 44.03 91 ASN A C 1
ATOM 692 O O . ASN A 1 91 ? 6.206 22.479 37.161 1.00 44.03 91 ASN A O 1
ATOM 696 N N . ASP A 1 92 ? 5.919 23.751 39.011 1.00 44.16 92 ASP A N 1
ATOM 697 C CA . ASP A 1 92 ? 5.345 22.746 39.898 1.00 44.16 92 ASP A CA 1
ATOM 698 C C . ASP A 1 92 ? 3.825 22.764 39.676 1.00 44.16 92 ASP A C 1
ATOM 700 O O . ASP A 1 92 ? 3.089 23.441 40.392 1.00 44.16 92 ASP A O 1
ATOM 704 N N . ASP A 1 93 ? 3.361 22.063 38.641 1.00 50.44 93 ASP A N 1
ATOM 705 C CA . ASP A 1 93 ? 1.935 21.790 38.462 1.00 50.44 93 ASP A CA 1
ATOM 706 C C . ASP A 1 93 ? 1.583 20.501 39.211 1.00 50.44 93 ASP A C 1
ATOM 708 O O . ASP A 1 93 ? 1.729 19.375 38.723 1.00 50.44 93 ASP A O 1
ATOM 712 N N . ASP A 1 94 ? 1.153 20.741 40.444 1.00 45.50 94 ASP A N 1
ATOM 713 C CA . ASP A 1 94 ? 0.505 19.857 41.402 1.00 45.50 94 ASP A CA 1
ATOM 714 C C . ASP A 1 94 ? -0.753 19.227 40.762 1.00 45.50 94 ASP A C 1
ATOM 716 O O . ASP A 1 94 ? -1.824 19.834 40.697 1.00 45.50 94 ASP A O 1
ATOM 720 N N . TYR A 1 95 ? -0.627 18.014 40.213 1.00 51.62 95 TYR A N 1
ATOM 721 C CA . TYR A 1 95 ? -1.789 17.216 39.818 1.00 51.62 95 TYR A CA 1
ATOM 722 C C . TYR A 1 95 ? -2.308 16.481 41.050 1.00 51.62 95 TYR A C 1
ATOM 724 O O . TYR A 1 95 ? -1.805 15.418 41.415 1.00 51.62 95 TYR A O 1
ATOM 732 N N . GLU A 1 96 ? -3.326 17.075 41.672 1.00 56.84 96 GLU A N 1
ATOM 733 C CA . GLU A 1 96 ? -4.094 16.460 42.745 1.00 56.84 96 GLU A CA 1
ATOM 734 C C . GLU A 1 96 ? -4.659 15.101 42.303 1.00 56.84 96 GLU A C 1
ATOM 736 O O . GLU A 1 96 ? -5.465 14.964 41.377 1.00 56.84 96 GLU A O 1
ATOM 741 N N . ASP A 1 97 ? -4.175 14.100 43.027 1.00 47.56 97 ASP A N 1
ATOM 742 C CA . ASP A 1 97 ? -4.639 12.732 43.157 1.00 47.56 97 ASP A CA 1
ATOM 743 C C . ASP A 1 97 ? -6.116 12.700 43.588 1.00 47.56 97 ASP A C 1
ATOM 745 O O . ASP A 1 97 ? -6.444 12.840 44.764 1.00 47.56 97 ASP A O 1
ATOM 749 N N . ASN A 1 98 ? -7.015 12.523 42.619 1.00 48.09 98 ASN A N 1
ATOM 750 C CA . ASN A 1 98 ? -8.395 12.097 42.847 1.00 48.09 98 ASN A CA 1
ATOM 751 C C . ASN A 1 98 ? -8.602 10.745 42.161 1.00 48.09 98 ASN A C 1
ATOM 753 O O . ASN A 1 98 ? -9.155 10.664 41.061 1.00 48.09 98 ASN A O 1
ATOM 757 N N . ASN A 1 99 ? -8.124 9.675 42.798 1.00 44.12 99 ASN A N 1
ATOM 758 C CA . ASN A 1 99 ? -8.482 8.310 42.429 1.00 44.12 99 ASN A CA 1
ATOM 759 C C . ASN A 1 99 ? -9.416 7.718 43.492 1.00 44.12 99 ASN A C 1
ATOM 761 O O . ASN A 1 99 ? -9.016 6.934 44.355 1.00 44.12 99 ASN A O 1
ATOM 765 N N . ASP A 1 100 ? -10.679 8.135 43.416 1.00 42.91 100 ASP A N 1
ATOM 766 C CA . ASP A 1 100 ? -11.775 7.560 44.183 1.00 42.91 100 ASP A CA 1
ATOM 767 C C . ASP A 1 100 ? -12.022 6.118 43.728 1.00 42.91 100 ASP A C 1
ATOM 769 O O . ASP A 1 100 ? -12.267 5.830 42.554 1.00 42.91 100 ASP A O 1
ATOM 773 N N . GLY A 1 101 ? -11.934 5.205 44.693 1.00 41.78 101 GLY A N 1
ATOM 774 C CA . GLY A 1 101 ? -12.069 3.771 44.497 1.00 41.78 101 GLY A CA 1
ATOM 775 C C . GLY A 1 101 ? -13.403 3.369 43.870 1.00 41.78 101 GLY A C 1
ATOM 776 O O . GLY A 1 101 ? -14.463 3.510 44.477 1.00 41.78 101 GLY A O 1
ATOM 777 N N . TYR A 1 102 ? -13.313 2.762 42.691 1.00 48.59 102 TYR A N 1
ATOM 778 C CA . TYR A 1 102 ? -14.310 1.825 42.197 1.00 48.59 102 TYR A CA 1
ATOM 779 C C . TYR A 1 102 ? -13.763 0.405 42.351 1.00 48.59 102 TYR A C 1
ATOM 781 O O . TYR A 1 102 ? -12.856 -0.010 41.631 1.00 48.59 102 TYR A O 1
ATOM 789 N N . ASP A 1 103 ? -14.338 -0.328 43.307 1.00 47.12 103 ASP A N 1
ATOM 790 C CA . ASP A 1 103 ? -14.375 -1.789 43.306 1.00 47.12 103 ASP A CA 1
ATOM 791 C C . ASP A 1 103 ? -15.009 -2.237 41.983 1.00 47.12 103 ASP A C 1
ATOM 793 O O . ASP A 1 103 ? -16.200 -2.017 41.745 1.00 47.12 103 ASP A O 1
ATOM 797 N N . GLN A 1 104 ? -14.205 -2.832 41.102 1.00 43.53 104 GLN A N 1
ATOM 798 C CA . GLN A 1 104 ? -14.696 -3.472 39.892 1.00 43.53 104 GLN A CA 1
ATOM 799 C C . GLN A 1 104 ? -14.322 -4.948 39.928 1.00 43.53 104 GLN A C 1
ATOM 801 O O . GLN A 1 104 ? -13.155 -5.335 39.854 1.00 43.53 104 GLN A O 1
ATOM 806 N N . ASP A 1 105 ? -15.368 -5.747 40.105 1.00 44.50 105 ASP A N 1
ATOM 807 C CA . ASP A 1 105 ? -15.335 -7.191 40.203 1.00 44.50 105 ASP A CA 1
ATOM 808 C C . ASP A 1 105 ? -14.692 -7.859 38.979 1.00 44.50 105 ASP A C 1
ATOM 810 O O . ASP A 1 105 ? -14.859 -7.456 37.826 1.00 44.50 105 ASP A O 1
ATOM 814 N N . ALA A 1 106 ? -13.978 -8.931 39.304 1.00 42.22 106 ALA A N 1
ATOM 815 C CA . ALA A 1 106 ? -13.248 -9.851 38.454 1.00 42.22 106 ALA A CA 1
ATOM 816 C C . ALA A 1 106 ? -13.974 -10.293 37.170 1.00 42.22 106 ALA A C 1
ATOM 818 O O . ALA A 1 106 ? -15.008 -10.958 37.222 1.00 42.22 106 ALA A O 1
ATOM 819 N N . TYR A 1 107 ? -13.310 -10.073 36.034 1.00 51.03 107 TYR A N 1
ATOM 820 C CA . TYR A 1 107 ? -13.323 -10.993 34.899 1.00 51.03 107 TYR A CA 1
ATOM 821 C C . TYR A 1 107 ? -11.874 -11.210 34.453 1.00 51.03 107 TYR A C 1
ATOM 823 O O . TYR A 1 107 ? -11.245 -10.327 33.874 1.00 51.03 107 TYR A O 1
ATOM 831 N N . GLU A 1 108 ? -11.332 -12.378 34.794 1.00 46.69 108 GLU A N 1
ATOM 832 C CA . GLU A 1 108 ? -10.086 -12.895 34.233 1.00 46.69 108 GLU A CA 1
ATOM 833 C C . GLU A 1 108 ? -10.390 -13.397 32.816 1.00 46.69 108 GLU A C 1
ATOM 835 O O . GLU A 1 108 ? -11.119 -14.373 32.661 1.00 46.69 108 GLU A O 1
ATOM 840 N N . ASP A 1 109 ? -9.838 -12.737 31.798 1.00 39.19 109 ASP A N 1
ATOM 841 C CA . ASP A 1 109 ? -9.539 -13.387 30.522 1.00 39.19 109 ASP A CA 1
ATOM 842 C C . ASP A 1 109 ? -8.125 -12.968 30.093 1.00 39.19 109 ASP A C 1
ATOM 844 O O . ASP A 1 109 ? -7.827 -11.815 29.773 1.00 39.19 109 ASP A O 1
ATOM 848 N N . ASP A 1 110 ? -7.244 -13.950 30.234 1.00 40.22 110 ASP A N 1
ATOM 849 C CA . ASP A 1 110 ? -5.818 -13.989 29.946 1.00 40.22 110 ASP A CA 1
ATOM 850 C C . ASP A 1 110 ? -5.619 -14.159 28.436 1.00 40.22 110 ASP A C 1
ATOM 852 O O . ASP A 1 110 ? -6.153 -15.112 27.890 1.00 40.22 110 ASP A O 1
ATOM 856 N N . GLU A 1 111 ? -4.885 -13.251 27.778 1.00 42.94 111 GLU A N 1
ATOM 857 C CA . GLU A 1 111 ? -3.922 -13.560 26.700 1.00 42.94 111 GLU A CA 1
ATOM 858 C C . GLU A 1 111 ? -3.011 -12.335 26.461 1.00 42.94 111 GLU A C 1
ATOM 860 O O . GLU A 1 111 ? -3.074 -11.631 25.449 1.00 42.94 111 GLU A O 1
ATOM 865 N N . THR A 1 112 ? -2.116 -12.058 27.413 1.00 39.56 112 THR A N 1
ATOM 866 C CA . THR A 1 112 ? -0.977 -11.154 27.173 1.00 39.56 112 THR A CA 1
ATOM 867 C C . THR A 1 112 ? 0.179 -11.917 26.527 1.00 39.56 112 THR A C 1
ATOM 869 O O . THR A 1 112 ? 0.955 -12.600 27.198 1.00 39.56 112 THR A O 1
ATOM 872 N N . ILE A 1 113 ? 0.332 -11.769 25.209 1.00 40.25 113 ILE A N 1
ATOM 873 C CA . ILE A 1 113 ? 1.494 -12.254 24.454 1.00 40.25 113 ILE A CA 1
ATOM 874 C C . ILE A 1 113 ? 2.727 -11.430 24.854 1.00 40.25 113 ILE A C 1
ATOM 876 O O . ILE A 1 113 ? 2.962 -10.327 24.363 1.00 40.25 113 ILE A O 1
ATOM 880 N N . SER A 1 114 ? 3.533 -11.988 25.756 1.00 35.53 114 SER A N 1
ATOM 881 C CA . SER A 1 114 ? 4.859 -11.480 26.103 1.00 35.53 114 SER A CA 1
ATOM 882 C C . SER A 1 114 ? 5.852 -11.778 24.977 1.00 35.53 114 SER A C 1
ATOM 884 O O . SER A 1 114 ? 6.250 -12.924 24.780 1.00 35.53 114 SER A O 1
ATOM 886 N N . GLN A 1 115 ? 6.297 -10.745 24.260 1.00 38.16 115 GLN A N 1
ATOM 887 C CA . GLN A 1 115 ? 7.533 -10.799 23.476 1.00 38.16 115 GLN A CA 1
ATOM 888 C C . GLN A 1 115 ? 8.656 -10.122 24.262 1.00 38.16 115 GLN A C 1
ATOM 890 O O . GLN A 1 115 ? 8.907 -8.928 24.135 1.00 38.16 115 GLN A O 1
ATOM 895 N N . THR A 1 116 ? 9.351 -10.909 25.078 1.00 35.53 116 THR A N 1
ATOM 896 C CA . THR A 1 116 ? 10.670 -10.567 25.609 1.00 35.53 116 THR A CA 1
ATOM 897 C C . THR A 1 116 ? 11.627 -11.686 25.223 1.00 35.53 116 THR A C 1
ATOM 899 O O . THR A 1 116 ? 11.539 -12.821 25.683 1.00 35.53 116 THR A O 1
ATOM 902 N N . THR A 1 117 ? 12.564 -11.390 24.328 1.00 39.25 117 THR A N 1
ATOM 903 C CA . THR A 1 117 ? 13.755 -12.223 24.153 1.00 39.25 117 THR A CA 1
ATOM 904 C C . THR A 1 117 ? 14.948 -11.292 24.053 1.00 39.25 117 THR A C 1
ATOM 906 O O . THR A 1 117 ? 15.286 -10.771 22.994 1.00 39.25 117 THR A O 1
ATOM 909 N N . ALA A 1 118 ? 15.538 -11.042 25.220 1.00 33.09 118 ALA A N 1
ATOM 910 C CA . ALA A 1 118 ? 16.839 -10.423 25.363 1.00 33.09 118 ALA A CA 1
ATOM 911 C C . ALA A 1 118 ? 17.902 -11.363 24.776 1.00 33.09 118 ALA A C 1
ATOM 913 O O . ALA A 1 118 ? 18.049 -12.503 25.223 1.00 33.09 118 ALA A O 1
ATOM 914 N N . TRP A 1 119 ? 18.646 -10.886 23.782 1.00 37.41 119 TRP A N 1
ATOM 915 C CA . TRP A 1 119 ? 19.847 -11.559 23.301 1.00 37.41 119 TRP A CA 1
ATOM 916 C C . TRP A 1 119 ? 21.004 -11.224 24.240 1.00 37.41 119 TRP A C 1
ATOM 918 O O . TRP A 1 119 ? 21.404 -10.070 24.382 1.00 37.41 119 TRP A O 1
ATOM 928 N N . GLN A 1 120 ? 21.501 -12.253 24.922 1.00 36.62 120 GLN A N 1
ATOM 929 C CA . GLN A 1 120 ? 22.683 -12.180 25.769 1.00 36.62 120 GLN A CA 1
ATOM 930 C C . GLN A 1 120 ? 23.926 -11.934 24.911 1.00 36.62 120 GLN A C 1
ATOM 932 O O . GLN A 1 120 ? 24.142 -12.591 23.892 1.00 36.62 120 GLN A O 1
ATOM 937 N N . GLY A 1 121 ? 24.735 -10.975 25.357 1.00 33.19 121 GLY A N 1
ATOM 938 C CA . GLY A 1 121 ? 26.010 -10.631 24.752 1.00 33.19 121 GLY A CA 1
ATOM 939 C C . GLY A 1 121 ? 27.021 -11.769 24.851 1.00 33.19 121 GLY A C 1
ATOM 940 O O . GLY A 1 121 ? 27.152 -12.429 25.881 1.00 33.19 121 GLY A O 1
ATOM 941 N N . SER A 1 122 ? 27.780 -11.944 23.776 1.00 37.50 122 SER A N 1
ATOM 942 C CA . SER A 1 122 ? 29.015 -12.714 23.778 1.00 37.50 122 SER A CA 1
ATOM 943 C C . SER A 1 122 ? 30.141 -11.786 23.342 1.00 37.50 122 SER A C 1
ATOM 945 O O . SER A 1 122 ? 30.142 -11.252 22.234 1.00 37.50 122 SER A O 1
ATOM 947 N N . GLN A 1 123 ? 31.045 -11.528 24.283 1.00 38.50 123 GLN A N 1
ATOM 948 C CA . GLN A 1 123 ? 32.267 -10.766 24.092 1.00 38.50 123 GLN A CA 1
ATOM 949 C C . GLN A 1 123 ? 33.325 -11.663 23.447 1.00 38.50 123 GLN A C 1
ATOM 951 O O . GLN A 1 123 ? 33.686 -12.680 24.033 1.00 38.50 123 GLN A O 1
ATOM 956 N N . TYR A 1 124 ? 33.890 -11.232 22.319 1.00 39.69 124 TYR A N 1
ATOM 957 C CA . TYR A 1 124 ? 35.235 -11.625 21.896 1.00 39.69 124 TYR A CA 1
ATOM 958 C C . TYR A 1 124 ? 35.946 -10.411 21.293 1.00 39.69 124 TYR A C 1
ATOM 960 O O . TYR A 1 124 ? 35.473 -9.805 20.333 1.00 39.69 124 TYR A O 1
ATOM 968 N N . SER A 1 125 ? 37.082 -10.055 21.888 1.00 42.47 125 SER A N 1
ATOM 969 C CA . SER A 1 125 ? 38.013 -9.042 21.396 1.00 42.47 125 SER A CA 1
ATOM 970 C C . SER A 1 125 ? 38.962 -9.608 20.337 1.00 42.47 125 SER A C 1
ATOM 972 O O . SER A 1 125 ? 39.488 -10.706 20.503 1.00 42.47 125 SER A O 1
ATOM 974 N N . SER A 1 126 ? 39.290 -8.757 19.359 1.00 39.31 126 SER A N 1
ATOM 975 C CA . SER A 1 126 ? 40.644 -8.330 18.940 1.00 39.31 126 SER A CA 1
ATOM 976 C C . SER A 1 126 ? 40.963 -8.408 17.434 1.00 39.31 126 SER A C 1
ATOM 978 O O . SER A 1 126 ? 40.919 -9.459 16.811 1.00 39.31 126 SER A O 1
ATOM 980 N N . ALA A 1 127 ? 41.293 -7.212 16.922 1.00 38.62 127 ALA A N 1
ATOM 981 C CA . ALA A 1 127 ? 42.222 -6.813 15.860 1.00 38.62 127 ALA A CA 1
ATOM 982 C C . ALA A 1 127 ? 42.388 -7.669 14.586 1.00 38.62 127 ALA A C 1
ATOM 984 O O . ALA A 1 127 ? 43.013 -8.722 14.620 1.00 38.62 127 ALA A O 1
ATOM 985 N N . ALA A 1 128 ? 42.041 -7.083 13.434 1.00 37.62 128 ALA A N 1
ATOM 986 C CA . ALA A 1 128 ? 43.014 -6.757 12.384 1.00 37.62 128 ALA A CA 1
ATOM 987 C C . ALA A 1 128 ? 42.384 -5.867 11.299 1.00 37.62 128 ALA A C 1
ATOM 989 O O . ALA A 1 128 ? 41.246 -6.054 10.879 1.00 37.62 128 ALA A O 1
ATOM 990 N N . ASP A 1 129 ? 43.191 -4.903 10.884 1.00 42.62 129 ASP A N 1
ATOM 991 C CA . ASP A 1 129 ? 43.051 -3.990 9.760 1.00 42.62 129 ASP A CA 1
ATOM 992 C C . ASP A 1 129 ? 42.907 -4.758 8.433 1.00 42.62 129 ASP A C 1
ATOM 994 O O . ASP A 1 129 ? 43.686 -5.678 8.178 1.00 42.62 129 ASP A O 1
ATOM 998 N N . SER A 1 130 ? 41.916 -4.412 7.603 1.00 35.91 130 SER A N 1
ATOM 999 C CA . SER A 1 130 ? 41.872 -4.739 6.168 1.00 35.91 130 SER A CA 1
ATOM 1000 C C . SER A 1 130 ? 40.731 -3.996 5.473 1.00 35.91 130 SER A C 1
ATOM 1002 O O . SER A 1 130 ? 39.550 -4.303 5.633 1.00 35.91 130 SER A O 1
ATOM 1004 N N . THR A 1 131 ? 41.127 -3.049 4.633 1.00 48.00 131 THR A N 1
ATOM 1005 C CA . THR A 1 131 ? 40.405 -2.519 3.476 1.00 48.00 131 THR A CA 1
ATOM 1006 C C . THR A 1 131 ? 39.754 -3.650 2.671 1.00 48.00 131 THR A C 1
ATOM 1008 O O . THR A 1 131 ? 40.406 -4.337 1.887 1.00 48.00 131 THR A O 1
ATOM 1011 N N . ALA A 1 132 ? 38.448 -3.849 2.844 1.00 38.56 132 ALA A N 1
ATOM 1012 C CA . ALA A 1 132 ? 37.668 -4.791 2.054 1.00 38.56 132 ALA A CA 1
ATOM 1013 C C . ALA A 1 132 ? 36.354 -4.134 1.630 1.00 38.56 132 ALA A C 1
ATOM 1015 O O . ALA A 1 132 ? 35.538 -3.729 2.454 1.00 38.56 132 ALA A O 1
ATOM 1016 N N . ALA A 1 133 ? 36.196 -4.016 0.314 1.00 43.06 133 ALA A N 1
ATOM 1017 C CA . ALA A 1 133 ? 35.016 -3.519 -0.368 1.00 43.06 133 ALA A CA 1
ATOM 1018 C C . ALA A 1 133 ? 33.710 -4.065 0.234 1.00 43.06 133 ALA A C 1
ATOM 1020 O O . ALA A 1 133 ? 33.575 -5.267 0.479 1.00 43.06 133 ALA A O 1
ATOM 1021 N N . SER A 1 134 ? 32.746 -3.160 0.415 1.00 39.69 134 SER A N 1
ATOM 1022 C CA . SER A 1 134 ? 31.362 -3.462 0.773 1.00 39.69 134 SER A CA 1
ATOM 1023 C C . SER A 1 134 ? 30.785 -4.516 -0.179 1.00 39.69 134 SER A C 1
ATOM 1025 O O . SER A 1 134 ? 30.521 -4.245 -1.347 1.00 39.69 134 SER A O 1
ATOM 1027 N N . LYS A 1 135 ? 30.635 -5.748 0.321 1.00 41.34 135 LYS A N 1
ATOM 1028 C CA . LYS A 1 135 ? 29.970 -6.880 -0.350 1.00 41.34 135 LYS A CA 1
ATOM 1029 C C . LYS A 1 135 ? 28.594 -7.194 0.255 1.00 41.34 135 LYS A C 1
ATOM 1031 O O . LYS A 1 135 ? 28.017 -8.233 -0.049 1.00 41.34 135 LYS A O 1
ATOM 1036 N N . TYR A 1 136 ? 28.049 -6.305 1.086 1.00 37.06 136 TYR A N 1
ATOM 1037 C CA . TYR A 1 136 ? 26.721 -6.453 1.688 1.00 37.06 136 TYR A CA 1
ATOM 1038 C C . TYR A 1 136 ? 25.696 -5.568 0.971 1.00 37.06 136 TYR A C 1
ATOM 1040 O O . TYR A 1 136 ? 25.198 -4.585 1.503 1.00 37.06 136 TYR A O 1
ATOM 1048 N N . SER A 1 137 ? 25.400 -5.922 -0.276 1.00 38.69 137 SER A N 1
ATOM 1049 C CA . SER A 1 137 ? 24.154 -5.565 -0.970 1.00 38.69 137 SER A CA 1
ATOM 1050 C C . SER A 1 137 ? 23.890 -6.620 -2.041 1.00 38.69 137 SER A C 1
ATOM 1052 O O . SER A 1 137 ? 23.797 -6.336 -3.228 1.00 38.69 137 SER A O 1
ATOM 1054 N N . GLN A 1 138 ? 23.854 -7.891 -1.629 1.00 39.97 138 GLN A N 1
ATOM 1055 C CA . GLN A 1 138 ? 23.259 -8.930 -2.463 1.00 39.97 138 GLN A CA 1
ATOM 1056 C C . GLN A 1 138 ? 21.765 -8.925 -2.167 1.00 39.97 138 GLN A C 1
ATOM 1058 O O . GLN A 1 138 ? 21.316 -9.462 -1.156 1.00 39.97 138 GLN A O 1
ATOM 1063 N N . SER A 1 139 ? 21.029 -8.227 -3.027 1.00 41.09 139 SER A N 1
ATOM 1064 C CA . SER A 1 139 ? 19.573 -8.222 -3.046 1.00 41.09 139 SER A CA 1
ATOM 1065 C C . SER A 1 139 ? 19.080 -9.671 -3.127 1.00 41.09 139 SER A C 1
ATOM 1067 O O . SER A 1 139 ? 19.410 -10.392 -4.067 1.00 41.09 139 SER A O 1
ATOM 1069 N N . THR A 1 140 ? 18.328 -10.129 -2.125 1.00 41.78 140 THR A N 1
ATOM 1070 C CA . THR A 1 140 ? 17.701 -11.462 -2.085 1.00 41.78 140 THR A CA 1
ATOM 1071 C C . THR A 1 140 ? 16.427 -11.489 -2.929 1.00 41.78 140 THR A C 1
ATOM 1073 O O . THR A 1 140 ? 15.395 -11.984 -2.480 1.00 41.78 140 THR A O 1
ATOM 1076 N N . ALA A 1 141 ? 16.468 -10.904 -4.128 1.00 42.41 141 ALA A N 1
ATOM 1077 C CA . ALA A 1 141 ? 15.348 -10.965 -5.054 1.00 42.41 141 ALA A CA 1
ATOM 1078 C C . ALA A 1 141 ? 15.174 -12.431 -5.501 1.00 42.41 141 ALA A C 1
ATOM 1080 O O . ALA A 1 141 ? 16.148 -13.049 -5.948 1.00 42.41 141 ALA A O 1
ATOM 1081 N N . PRO A 1 142 ? 13.988 -13.036 -5.324 1.00 45.28 142 PRO A N 1
ATOM 1082 C CA . PRO A 1 142 ? 13.774 -14.427 -5.686 1.00 45.28 142 PRO A CA 1
ATOM 1083 C C . PRO A 1 142 ? 13.881 -14.598 -7.205 1.00 45.28 142 PRO A C 1
ATOM 1085 O O . PRO A 1 142 ? 13.275 -13.863 -7.977 1.00 45.28 142 PRO A O 1
ATOM 1088 N N . SER A 1 143 ? 14.640 -15.604 -7.640 1.00 42.22 143 SER A N 1
ATOM 1089 C CA . SER A 1 143 ? 14.543 -16.115 -9.005 1.00 42.22 143 SER A CA 1
ATOM 1090 C C . SER A 1 143 ? 13.375 -17.098 -9.042 1.00 42.22 143 SER A C 1
ATOM 1092 O O . SER A 1 143 ? 13.386 -18.096 -8.316 1.00 42.22 143 SER A O 1
ATOM 1094 N N . TYR A 1 144 ? 12.356 -16.793 -9.845 1.00 49.34 144 TYR A N 1
ATOM 1095 C CA . TYR A 1 144 ? 11.203 -17.651 -10.129 1.00 49.34 144 TYR A CA 1
ATOM 1096 C C . TYR A 1 144 ? 11.663 -18.886 -10.924 1.00 49.34 144 TYR A C 1
ATOM 1098 O O . TYR A 1 144 ? 11.453 -19.011 -12.125 1.00 49.34 144 TYR A O 1
ATOM 1106 N N . ALA A 1 145 ? 12.395 -19.789 -10.278 1.00 43.81 145 ALA A N 1
ATOM 1107 C CA . ALA A 1 145 ? 12.886 -21.007 -10.900 1.00 43.81 145 ALA A CA 1
ATOM 1108 C C . ALA A 1 145 ? 11.766 -22.057 -10.885 1.00 43.81 145 ALA A C 1
ATOM 1110 O O . ALA A 1 145 ? 11.640 -22.814 -9.921 1.00 43.81 145 ALA A O 1
ATOM 1111 N N . GLY A 1 146 ? 10.933 -22.099 -11.928 1.00 43.50 146 GLY A N 1
ATOM 1112 C CA . GLY A 1 146 ? 9.977 -23.201 -12.071 1.00 43.50 146 GLY A CA 1
ATOM 1113 C C . GLY A 1 146 ? 8.966 -23.120 -13.208 1.00 43.50 146 GLY A C 1
ATOM 1114 O O . GLY A 1 146 ? 8.547 -24.171 -13.683 1.00 43.50 146 GLY A O 1
ATOM 1115 N N . GLU A 1 147 ? 8.607 -21.930 -13.677 1.00 52.94 147 GLU A N 1
ATOM 1116 C CA . GLU A 1 147 ? 7.705 -21.772 -14.821 1.00 52.94 147 GLU A CA 1
ATOM 1117 C C . GLU A 1 147 ? 8.500 -21.247 -16.011 1.00 52.94 147 GLU A C 1
ATOM 1119 O O . GLU A 1 147 ? 9.384 -20.406 -15.845 1.00 52.94 147 GLU A O 1
ATOM 1124 N N . GLU A 1 148 ? 8.247 -21.800 -17.201 1.00 53.12 148 GLU A N 1
ATOM 1125 C CA . GLU A 1 148 ? 8.749 -21.238 -18.453 1.00 53.12 148 GLU A CA 1
ATOM 1126 C C . GLU A 1 148 ? 8.343 -19.766 -18.477 1.00 53.12 148 GLU A C 1
ATOM 1128 O O . GLU A 1 148 ? 7.170 -19.450 -18.675 1.00 53.12 148 GLU A O 1
ATOM 1133 N N . VAL A 1 149 ? 9.300 -18.876 -18.194 1.00 56.34 149 VAL A N 1
ATOM 1134 C CA . VAL A 1 149 ? 9.074 -17.435 -18.237 1.00 56.34 149 VAL A CA 1
ATOM 1135 C C . VAL A 1 149 ? 8.547 -17.157 -19.632 1.00 56.34 149 VAL A C 1
ATOM 1137 O O . VAL A 1 149 ? 9.222 -17.435 -20.627 1.00 56.34 149 VAL A O 1
ATOM 1140 N N . ASN A 1 150 ? 7.289 -16.729 -19.703 1.00 69.31 150 ASN A N 1
ATOM 1141 C CA . ASN A 1 150 ? 6.610 -16.553 -20.971 1.00 69.31 150 ASN A CA 1
ATOM 1142 C C . ASN A 1 150 ? 7.453 -15.580 -21.805 1.00 69.31 150 ASN A C 1
ATOM 1144 O O . ASN A 1 150 ? 7.827 -14.518 -21.308 1.00 69.31 150 ASN A O 1
ATOM 1148 N N . ALA A 1 151 ? 7.773 -15.928 -23.054 1.00 70.50 151 ALA A N 1
ATOM 1149 C CA . ALA A 1 151 ? 8.609 -15.091 -23.919 1.00 70.50 151 ALA A CA 1
ATOM 1150 C C . ALA A 1 151 ? 8.099 -13.636 -23.997 1.00 70.50 151 ALA A C 1
ATOM 1152 O O . ALA A 1 151 ? 8.895 -12.710 -24.126 1.00 70.50 151 ALA A O 1
ATOM 1153 N N . ALA A 1 152 ? 6.787 -13.435 -23.832 1.00 70.88 152 ALA A N 1
ATOM 1154 C CA . ALA A 1 152 ? 6.167 -12.118 -23.740 1.00 70.88 152 ALA A CA 1
ATOM 1155 C C . ALA A 1 152 ? 6.589 -11.315 -22.490 1.00 70.88 152 ALA A C 1
ATOM 1157 O O . ALA A 1 152 ? 6.820 -10.114 -22.591 1.00 70.88 152 ALA A O 1
ATOM 1158 N N . GLN A 1 153 ? 6.721 -11.952 -21.321 1.00 70.00 153 GLN A N 1
ATOM 1159 C CA . GLN A 1 153 ? 7.204 -11.282 -20.106 1.00 70.00 153 GLN A CA 1
ATOM 1160 C C . GLN A 1 153 ? 8.676 -10.889 -20.242 1.00 70.00 153 GLN A C 1
ATOM 1162 O O . GLN A 1 153 ? 9.057 -9.803 -19.818 1.00 70.00 153 GLN A O 1
ATOM 1167 N N . GLN A 1 154 ? 9.488 -11.738 -20.879 1.00 70.31 154 GLN A N 1
ATOM 1168 C CA . GLN A 1 154 ? 10.896 -11.437 -21.132 1.00 70.31 154 GLN A CA 1
ATOM 1169 C C . GLN A 1 154 ? 11.050 -10.207 -22.045 1.00 70.31 154 GLN A C 1
ATOM 1171 O O . GLN A 1 154 ? 11.809 -9.303 -21.713 1.00 70.31 154 GLN A O 1
ATOM 1176 N N . GLN A 1 155 ? 10.273 -10.124 -23.134 1.00 71.88 155 GLN A N 1
ATOM 1177 C CA . GLN A 1 155 ? 10.286 -8.966 -24.040 1.00 71.88 155 GLN A CA 1
ATOM 1178 C C . GLN A 1 155 ? 9.929 -7.654 -23.328 1.00 71.88 155 GLN A C 1
ATOM 1180 O O . GLN A 1 155 ? 10.594 -6.645 -23.526 1.00 71.88 155 GLN A O 1
ATOM 1185 N N . GLN A 1 156 ? 8.934 -7.669 -22.436 1.00 76.56 156 GLN A N 1
ATOM 1186 C CA . GLN A 1 156 ? 8.553 -6.468 -21.685 1.00 76.56 156 GLN A CA 1
ATOM 1187 C C . GLN A 1 156 ? 9.639 -5.965 -20.725 1.00 76.56 156 GLN A C 1
ATOM 1189 O O . GLN A 1 156 ? 9.681 -4.771 -20.422 1.00 76.56 156 GLN A O 1
ATOM 1194 N N . VAL A 1 157 ? 10.475 -6.865 -20.199 1.00 77.25 157 VAL A N 1
ATOM 1195 C CA . VAL A 1 157 ? 11.604 -6.500 -19.332 1.00 77.25 157 VAL A CA 1
ATOM 1196 C C . VAL A 1 157 ? 12.688 -5.794 -20.144 1.00 77.25 157 VAL A C 1
ATOM 1198 O O . VAL A 1 157 ? 13.225 -4.785 -19.685 1.00 77.25 157 VAL A O 1
ATOM 1201 N N . ASP A 1 158 ? 12.972 -6.298 -21.345 1.00 78.31 158 ASP A N 1
ATOM 1202 C CA . ASP A 1 158 ? 13.971 -5.716 -22.240 1.00 78.31 158 ASP A CA 1
ATOM 1203 C C . ASP A 1 158 ? 13.529 -4.317 -22.717 1.00 78.31 158 ASP A C 1
ATOM 1205 O O . ASP A 1 158 ? 14.300 -3.362 -22.610 1.00 78.31 158 ASP A O 1
ATOM 1209 N N . ASP A 1 159 ? 12.254 -4.155 -23.094 1.00 85.44 159 ASP A N 1
ATOM 1210 C CA . ASP A 1 159 ? 11.689 -2.861 -23.510 1.00 85.44 159 ASP A CA 1
ATOM 1211 C C . ASP A 1 159 ? 11.775 -1.793 -22.403 1.00 85.44 159 ASP A C 1
ATOM 1213 O O . ASP A 1 159 ? 12.031 -0.616 -22.671 1.00 85.44 159 ASP A O 1
ATOM 1217 N N . LEU A 1 160 ? 11.558 -2.180 -21.142 1.00 86.94 160 LEU A N 1
ATOM 1218 C CA . LEU A 1 160 ? 11.672 -1.264 -20.004 1.00 86.94 160 LEU A CA 1
ATOM 1219 C C . LEU A 1 160 ? 13.113 -0.826 -19.752 1.00 86.94 160 LEU A C 1
ATOM 1221 O O . LEU A 1 160 ? 13.341 0.337 -19.427 1.00 86.94 160 LEU A O 1
ATOM 1225 N N . ALA A 1 161 ? 14.074 -1.741 -19.885 1.00 87.62 161 ALA A N 1
ATOM 1226 C CA . ALA A 1 161 ? 15.482 -1.427 -19.678 1.00 87.62 161 ALA A CA 1
ATOM 1227 C C . ALA A 1 161 ? 15.985 -0.412 -20.718 1.00 87.62 161 ALA A C 1
ATOM 1229 O O . ALA A 1 161 ? 16.681 0.537 -20.359 1.00 87.62 161 ALA A O 1
ATOM 1230 N N . GLU A 1 162 ? 15.580 -0.565 -21.983 1.00 89.62 162 GLU A N 1
ATOM 1231 C CA . GLU A 1 162 ? 15.888 0.403 -23.043 1.00 89.62 162 GLU A CA 1
ATOM 1232 C C . GLU A 1 162 ? 15.234 1.769 -22.778 1.00 89.62 162 GLU A C 1
ATOM 1234 O O . GLU A 1 162 ? 15.860 2.817 -22.959 1.00 89.62 162 GLU A O 1
ATOM 1239 N N . GLN A 1 163 ? 13.981 1.780 -22.307 1.00 89.06 163 GLN A N 1
ATOM 1240 C CA . GLN A 1 163 ? 13.298 3.022 -21.936 1.00 89.06 163 GLN A CA 1
ATOM 1241 C C . GLN A 1 163 ? 13.971 3.725 -20.754 1.00 89.06 163 GLN A C 1
ATOM 1243 O O . GLN A 1 163 ? 14.083 4.950 -20.775 1.00 89.06 163 GLN A O 1
ATOM 1248 N N . GLU A 1 164 ? 14.433 2.976 -19.750 1.00 89.94 164 GLU A N 1
ATOM 1249 C CA . GLU A 1 164 ? 15.137 3.517 -18.583 1.00 89.94 164 GLU A CA 1
ATOM 1250 C C . GLU A 1 164 ? 16.487 4.130 -18.987 1.00 89.94 164 GLU A C 1
ATOM 1252 O O . GLU A 1 164 ? 16.862 5.197 -18.502 1.00 89.94 164 GLU A O 1
ATOM 1257 N N . GLU A 1 165 ? 17.202 3.518 -19.935 1.00 89.81 165 GLU A N 1
ATOM 1258 C CA . GLU A 1 165 ? 18.440 4.087 -20.477 1.00 89.81 165 GLU A CA 1
ATOM 1259 C C . GLU A 1 165 ? 18.185 5.392 -21.252 1.00 89.81 165 GLU A C 1
ATOM 1261 O O . GLU A 1 165 ? 18.949 6.351 -21.126 1.00 89.81 165 GLU A O 1
ATOM 1266 N N . ALA A 1 166 ? 17.090 5.461 -22.016 1.00 92.94 166 ALA A N 1
ATOM 1267 C CA . ALA A 1 166 ? 16.758 6.629 -22.828 1.00 92.94 166 ALA A CA 1
ATOM 1268 C C . ALA A 1 166 ? 16.156 7.797 -22.026 1.00 92.94 166 ALA A C 1
ATOM 1270 O O . ALA A 1 166 ? 16.414 8.959 -22.348 1.00 92.94 166 ALA A O 1
ATOM 1271 N N . ARG A 1 167 ? 15.319 7.506 -21.022 1.00 92.50 167 ARG A N 1
ATOM 1272 C CA . ARG A 1 167 ? 14.526 8.505 -20.277 1.00 92.50 167 ARG A CA 1
ATOM 1273 C C . ARG A 1 167 ? 15.033 8.760 -18.858 1.00 92.50 167 ARG A C 1
ATOM 1275 O O . ARG A 1 167 ? 14.676 9.773 -18.266 1.00 92.50 167 ARG A O 1
ATOM 1282 N N . GLY A 1 168 ? 15.885 7.886 -18.328 1.00 92.19 168 GLY A N 1
ATOM 1283 C CA . GLY A 1 168 ? 16.294 7.893 -16.927 1.00 92.19 168 GLY A CA 1
ATOM 1284 C C . GLY A 1 168 ? 15.407 6.998 -16.051 1.00 92.19 168 GLY A C 1
ATOM 1285 O O . GLY A 1 168 ? 14.644 6.187 -16.574 1.00 92.19 168 GLY A O 1
ATOM 1286 N N . PRO A 1 169 ? 15.510 7.119 -14.712 1.00 93.94 169 PRO A N 1
ATOM 1287 C CA . PRO A 1 169 ? 14.764 6.281 -13.776 1.00 93.94 169 PRO A CA 1
ATOM 1288 C C . PRO A 1 169 ? 13.257 6.335 -14.043 1.00 93.94 169 PRO A C 1
ATOM 1290 O O . PRO A 1 169 ? 12.679 7.420 -14.127 1.00 93.94 169 PRO A O 1
ATOM 1293 N N . LEU A 1 170 ? 12.633 5.164 -14.159 1.00 95.75 170 LEU A N 1
ATOM 1294 C CA . LEU A 1 170 ? 11.206 5.027 -14.447 1.00 95.75 170 LEU A CA 1
ATOM 1295 C C . LEU A 1 170 ? 10.431 4.644 -13.186 1.00 95.75 170 LEU A C 1
ATOM 1297 O O . LEU A 1 170 ? 10.801 3.712 -12.469 1.00 95.75 170 LEU A O 1
ATOM 1301 N N . LEU A 1 171 ? 9.310 5.320 -12.957 1.00 96.69 171 LEU A N 1
ATOM 1302 C CA . LEU A 1 171 ? 8.346 4.993 -11.914 1.00 96.69 171 LEU A CA 1
ATOM 1303 C C . LEU A 1 171 ? 7.251 4.113 -12.524 1.00 96.69 171 LEU A C 1
ATOM 1305 O O . LEU A 1 171 ? 6.333 4.583 -13.194 1.00 96.69 171 LEU A O 1
ATOM 1309 N N . VAL A 1 172 ? 7.369 2.802 -12.328 1.00 96.50 172 VAL A N 1
ATOM 1310 C CA . VAL A 1 172 ? 6.384 1.826 -12.815 1.00 96.50 172 VAL A CA 1
ATOM 1311 C C . VAL A 1 172 ? 5.210 1.748 -11.834 1.00 96.50 172 VAL A C 1
ATOM 1313 O O . VAL A 1 172 ? 5.406 1.812 -10.618 1.00 96.50 172 VAL A O 1
ATOM 1316 N N . CYS A 1 173 ? 3.977 1.623 -12.334 1.00 97.50 173 CYS A N 1
ATOM 1317 C CA . CYS A 1 173 ? 2.810 1.430 -11.471 1.00 97.50 173 CYS A CA 1
ATOM 1318 C C . CYS A 1 173 ? 2.939 0.155 -10.613 1.00 97.50 173 CYS A C 1
ATOM 1320 O O . CYS A 1 173 ? 3.242 -0.924 -11.125 1.00 97.50 173 CYS A O 1
ATOM 1322 N N . GLU A 1 174 ? 2.645 0.254 -9.309 1.00 95.69 174 GLU A N 1
ATOM 1323 C CA . GLU A 1 174 ? 2.739 -0.883 -8.375 1.00 95.69 174 GLU A CA 1
ATOM 1324 C C . GLU A 1 174 ? 1.738 -2.005 -8.659 1.00 95.69 174 GLU A C 1
ATOM 1326 O O . GLU A 1 174 ? 1.921 -3.145 -8.236 1.00 95.69 174 GLU A O 1
ATOM 1331 N N . PHE A 1 175 ? 0.703 -1.683 -9.430 1.00 96.12 175 PHE A N 1
ATOM 1332 C CA . PHE A 1 175 ? -0.338 -2.604 -9.861 1.00 96.12 175 PHE A CA 1
ATOM 1333 C C . PHE A 1 175 ? -0.098 -3.167 -11.259 1.00 96.12 175 PHE A C 1
ATOM 1335 O O . PHE A 1 175 ? -0.999 -3.784 -11.830 1.00 96.12 175 PHE A O 1
ATOM 1342 N N . ARG A 1 176 ? 1.106 -2.997 -11.816 1.00 94.31 176 ARG A N 1
ATOM 1343 C CA . ARG A 1 176 ? 1.475 -3.606 -13.094 1.00 94.31 176 ARG A CA 1
ATOM 1344 C C . ARG A 1 176 ? 1.314 -5.121 -13.065 1.00 94.31 176 ARG A C 1
ATOM 1346 O O . ARG A 1 176 ? 0.586 -5.652 -13.889 1.00 94.31 176 ARG A O 1
ATOM 1353 N N . ASP A 1 177 ? 1.915 -5.800 -12.093 1.00 90.88 177 ASP A N 1
ATOM 1354 C CA . ASP A 1 177 ? 1.884 -7.270 -12.041 1.00 90.88 177 ASP A CA 1
ATOM 1355 C C . ASP A 1 177 ? 0.602 -7.824 -11.398 1.00 90.88 177 ASP A C 1
ATOM 1357 O O . ASP A 1 177 ? 0.245 -8.978 -11.616 1.00 90.88 177 ASP A O 1
ATOM 1361 N N . LEU A 1 178 ? -0.100 -7.009 -10.601 1.00 91.88 178 LEU A N 1
ATOM 1362 C CA . LEU A 1 178 ? -1.338 -7.414 -9.923 1.00 91.88 178 LEU A CA 1
ATOM 1363 C C . LEU A 1 178 ? -2.583 -7.195 -10.787 1.00 91.88 178 LEU A C 1
ATOM 1365 O O . LEU A 1 178 ? -3.467 -8.041 -10.809 1.00 91.88 178 LEU A O 1
ATOM 1369 N N . CYS A 1 179 ? -2.657 -6.067 -11.493 1.00 92.50 179 CYS A N 1
ATOM 1370 C CA . CYS A 1 179 ? -3.842 -5.643 -12.241 1.00 92.50 179 CYS A CA 1
ATOM 1371 C C . CYS A 1 179 ? -3.555 -5.434 -13.736 1.00 92.50 179 CYS A C 1
ATOM 1373 O O . CYS A 1 179 ? -4.392 -4.869 -14.436 1.00 92.50 179 CYS A O 1
ATOM 1375 N N . ASN A 1 180 ? -2.383 -5.853 -14.230 1.00 93.56 180 ASN A N 1
ATOM 1376 C CA . ASN A 1 180 ? -1.931 -5.626 -15.607 1.00 93.56 180 ASN A CA 1
ATOM 1377 C C . ASN A 1 180 ? -1.938 -4.140 -16.015 1.00 93.56 180 ASN A C 1
ATOM 1379 O O . ASN A 1 180 ? -2.219 -3.816 -17.169 1.00 93.56 180 ASN A O 1
ATOM 1383 N N . CYS A 1 181 ? -1.645 -3.228 -15.080 1.00 95.81 181 CYS A N 1
ATOM 1384 C CA . CYS A 1 181 ? -1.580 -1.797 -15.378 1.00 95.81 181 CYS A CA 1
ATOM 1385 C C . CYS A 1 181 ? -0.327 -1.459 -16.212 1.00 95.81 181 CYS A C 1
ATOM 1387 O O . CYS A 1 181 ? 0.788 -1.694 -15.737 1.00 95.81 181 CYS A O 1
ATOM 1389 N N . PRO A 1 182 ? -0.465 -0.907 -17.435 1.00 95.75 182 PRO A N 1
ATOM 1390 C CA . PRO A 1 182 ? 0.675 -0.637 -18.310 1.00 95.75 182 PRO A CA 1
ATOM 1391 C C . PRO A 1 182 ? 1.345 0.721 -18.052 1.00 95.75 182 PRO A C 1
ATOM 1393 O O . PRO A 1 182 ? 2.329 1.032 -18.720 1.00 95.75 182 PRO A O 1
ATOM 1396 N N . GLU A 1 183 ? 0.815 1.535 -17.136 1.00 97.19 183 GLU A N 1
ATOM 1397 C CA . GLU A 1 183 ? 1.266 2.913 -16.933 1.00 97.19 183 GLU A CA 1
ATOM 1398 C C . GLU A 1 183 ? 2.682 2.979 -16.341 1.00 97.19 183 GLU A C 1
ATOM 1400 O O . GLU A 1 183 ? 3.033 2.287 -15.374 1.00 97.19 183 GLU A O 1
ATOM 1405 N N . ILE A 1 184 ? 3.502 3.832 -16.952 1.00 96.88 184 ILE A N 1
ATOM 1406 C CA . ILE A 1 184 ? 4.902 4.076 -16.606 1.00 96.88 184 ILE A CA 1
ATOM 1407 C C . ILE A 1 184 ? 5.116 5.584 -16.647 1.00 96.88 184 ILE A C 1
ATOM 1409 O O . ILE A 1 184 ? 4.726 6.242 -17.610 1.00 96.88 184 ILE A O 1
ATOM 1413 N N . PHE A 1 185 ? 5.778 6.107 -15.625 1.00 97.50 185 PHE A N 1
ATOM 1414 C CA . PHE A 1 185 ? 6.017 7.531 -15.441 1.00 97.50 185 PHE A CA 1
ATOM 1415 C C . PHE A 1 185 ? 7.521 7.803 -15.433 1.00 97.50 185 PHE A C 1
ATOM 1417 O O . PHE A 1 185 ? 8.324 6.935 -15.069 1.00 97.50 185 PHE A O 1
ATOM 1424 N N . ASN A 1 186 ? 7.915 9.005 -15.833 1.00 96.44 186 ASN A N 1
ATOM 1425 C CA . ASN A 1 186 ? 9.295 9.456 -15.691 1.00 96.44 186 ASN A CA 1
ATOM 1426 C C . ASN A 1 186 ? 9.602 9.770 -14.215 1.00 96.44 186 ASN A C 1
ATOM 1428 O O . ASN A 1 186 ? 8.700 10.007 -13.411 1.00 96.44 186 ASN A O 1
ATOM 1432 N N . GLY A 1 187 ? 10.883 9.778 -13.836 1.00 94.94 187 GLY A N 1
ATOM 1433 C CA . GLY A 1 187 ? 11.298 10.032 -12.451 1.00 94.94 187 GLY A CA 1
ATOM 1434 C C . GLY A 1 187 ? 10.846 11.386 -11.881 1.00 94.94 187 GLY A C 1
ATOM 1435 O O . GLY A 1 187 ? 10.631 11.506 -10.677 1.00 94.94 187 GLY A O 1
ATOM 1436 N N . ASP A 1 188 ? 10.651 12.395 -12.729 1.00 96.81 188 ASP A N 1
ATOM 1437 C CA . ASP A 1 188 ? 10.146 13.723 -12.363 1.00 96.81 188 ASP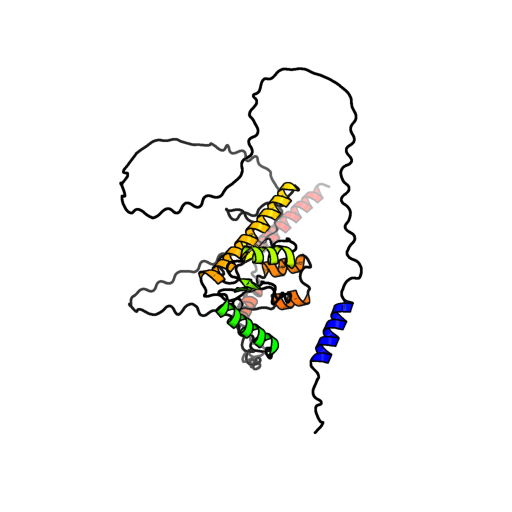 A CA 1
ATOM 1438 C C . ASP A 1 188 ? 8.611 13.795 -12.253 1.00 96.81 188 ASP A C 1
ATOM 1440 O O . ASP A 1 188 ? 8.072 14.733 -11.666 1.00 96.81 188 ASP A O 1
ATOM 1444 N N . GLU A 1 189 ? 7.891 12.774 -12.717 1.00 97.69 189 GLU A N 1
ATOM 1445 C CA . GLU A 1 189 ? 6.424 12.688 -12.703 1.00 97.69 189 GLU A CA 1
ATOM 1446 C C . GLU A 1 189 ? 5.885 11.993 -11.438 1.00 97.69 189 GLU A C 1
ATOM 1448 O O . GLU A 1 189 ? 4.833 11.349 -11.454 1.00 97.69 189 GLU A O 1
ATOM 1453 N N . THR A 1 190 ? 6.588 12.144 -10.310 1.00 97.81 190 THR A N 1
ATOM 1454 C CA . THR A 1 190 ? 6.238 11.494 -9.032 1.00 97.81 190 THR A CA 1
ATOM 1455 C C . THR A 1 190 ? 4.796 11.798 -8.603 1.00 97.81 190 THR A C 1
ATOM 1457 O O . THR A 1 190 ? 4.082 10.903 -8.157 1.00 97.81 190 THR A O 1
ATOM 1460 N N . GLU A 1 191 ? 4.323 13.031 -8.795 1.00 98.25 191 GLU A N 1
ATOM 1461 C CA . GLU A 1 191 ? 2.949 13.429 -8.457 1.00 98.25 191 GLU A CA 1
ATOM 1462 C C . GLU A 1 191 ? 1.887 12.715 -9.296 1.00 98.25 191 GLU A C 1
ATOM 1464 O O . GLU A 1 191 ? 0.894 12.229 -8.755 1.00 98.25 191 GLU A O 1
ATOM 1469 N N . ALA A 1 192 ? 2.106 12.627 -10.611 1.00 98.50 192 ALA A N 1
ATOM 1470 C CA . ALA A 1 192 ? 1.184 11.961 -11.526 1.00 98.50 192 ALA A CA 1
ATOM 1471 C C . ALA A 1 192 ? 1.121 10.456 -11.239 1.00 98.50 192 ALA A C 1
ATOM 1473 O O . ALA A 1 192 ? 0.045 9.862 -11.259 1.00 98.50 192 ALA A O 1
ATOM 1474 N N . TRP A 1 193 ? 2.262 9.857 -10.894 1.00 98.50 193 TRP A N 1
ATOM 1475 C CA . TRP A 1 193 ? 2.340 8.464 -10.470 1.00 98.50 193 TRP A CA 1
ATOM 1476 C C . TRP A 1 193 ? 1.581 8.205 -9.158 1.00 98.50 193 TRP A C 1
ATOM 1478 O O . TRP A 1 193 ? 0.825 7.236 -9.061 1.00 98.50 193 TRP A O 1
ATOM 1488 N N . ILE A 1 194 ? 1.715 9.093 -8.165 1.00 98.44 194 ILE A N 1
ATOM 1489 C CA . ILE A 1 194 ? 0.976 9.011 -6.895 1.00 98.44 194 ILE A CA 1
ATOM 1490 C C . ILE A 1 194 ? -0.533 9.126 -7.122 1.00 98.44 194 ILE A C 1
ATOM 1492 O O . ILE A 1 194 ? -1.294 8.314 -6.586 1.00 98.44 194 ILE A O 1
ATOM 1496 N N . ASP A 1 195 ? -0.971 10.114 -7.904 1.00 98.38 195 ASP A N 1
ATOM 1497 C CA . ASP A 1 195 ? -2.392 10.319 -8.193 1.00 98.38 195 ASP A CA 1
ATOM 1498 C C . ASP A 1 195 ? -2.971 9.163 -9.015 1.00 98.38 195 ASP A C 1
ATOM 1500 O O . ASP A 1 195 ? -4.066 8.690 -8.719 1.00 98.38 195 ASP A O 1
ATOM 1504 N N . HIS A 1 196 ? -2.209 8.607 -9.960 1.00 98.56 196 HIS A N 1
ATOM 1505 C CA . HIS A 1 196 ? -2.608 7.409 -10.694 1.00 98.56 196 HIS A CA 1
ATOM 1506 C C . HIS A 1 196 ? -2.866 6.224 -9.752 1.00 98.56 196 HIS A C 1
ATOM 1508 O O . HIS A 1 196 ? -3.938 5.623 -9.790 1.00 98.56 196 HIS A O 1
ATOM 1514 N N . ILE A 1 197 ? -1.927 5.900 -8.861 1.00 98.19 197 ILE A N 1
ATOM 1515 C CA . ILE A 1 197 ? -2.085 4.788 -7.911 1.00 98.19 197 ILE A CA 1
ATOM 1516 C C . ILE A 1 197 ? -3.277 5.043 -6.971 1.00 98.19 197 ILE A C 1
ATOM 1518 O O . ILE A 1 197 ? -4.131 4.169 -6.788 1.00 98.19 197 ILE A O 1
ATOM 1522 N N . GLY A 1 198 ? -3.365 6.243 -6.391 1.00 98.00 198 GLY A N 1
ATOM 1523 C CA . GLY A 1 198 ? -4.421 6.605 -5.446 1.00 98.00 198 GLY A CA 1
ATOM 1524 C C . GLY A 1 198 ? -5.814 6.664 -6.077 1.00 98.00 198 GLY A C 1
ATOM 1525 O O . GLY A 1 198 ? -6.760 6.082 -5.545 1.00 98.00 198 GLY A O 1
ATOM 1526 N N . GLY A 1 199 ? -5.943 7.340 -7.213 1.00 97.88 199 GLY A N 1
ATOM 1527 C CA . GLY A 1 199 ? -7.207 7.554 -7.904 1.00 97.88 199 GLY A CA 1
ATOM 1528 C C . GLY A 1 199 ? -7.665 6.341 -8.704 1.00 97.88 199 GLY A C 1
ATOM 1529 O O . GLY A 1 199 ? -8.795 5.893 -8.529 1.00 97.88 199 GLY A O 1
ATOM 1530 N N . HIS A 1 200 ? -6.796 5.775 -9.549 1.00 97.88 200 HIS A N 1
ATOM 1531 C CA . HIS A 1 200 ? -7.186 4.724 -10.493 1.00 97.88 200 HIS A CA 1
ATOM 1532 C C . HIS A 1 200 ? -7.327 3.346 -9.839 1.00 97.88 200 HIS A C 1
ATOM 1534 O O . HIS A 1 200 ? -8.263 2.611 -10.148 1.00 97.88 200 HIS A O 1
ATOM 1540 N N . HIS A 1 201 ? -6.416 2.984 -8.933 1.00 97.44 201 HIS A N 1
ATOM 1541 C CA . HIS A 1 201 ? -6.385 1.634 -8.364 1.00 97.44 201 HIS A CA 1
ATOM 1542 C C . HIS A 1 201 ? -7.009 1.538 -6.978 1.00 97.44 201 HIS A C 1
ATOM 1544 O O . HIS A 1 201 ? -7.615 0.518 -6.646 1.00 97.44 201 HIS A O 1
ATOM 1550 N N . LEU A 1 202 ? -6.881 2.586 -6.163 1.00 97.56 202 LEU A N 1
ATOM 1551 C CA . LEU A 1 202 ? -7.423 2.580 -4.806 1.00 97.56 202 LEU A CA 1
ATOM 1552 C C . LEU A 1 202 ? -8.794 3.246 -4.695 1.00 97.56 202 LEU A C 1
ATOM 1554 O O . LEU A 1 202 ? -9.424 3.108 -3.646 1.00 97.56 202 LEU A O 1
ATOM 1558 N N . ASN A 1 203 ? -9.277 3.950 -5.728 1.00 97.38 203 ASN A N 1
ATOM 1559 C CA . ASN A 1 203 ? -10.473 4.801 -5.649 1.00 97.38 203 ASN A CA 1
ATOM 1560 C C . ASN A 1 203 ? -10.424 5.726 -4.419 1.00 97.38 203 ASN A C 1
ATOM 1562 O O . ASN A 1 203 ? -11.409 5.885 -3.697 1.00 97.38 203 ASN A O 1
ATOM 1566 N N . TYR A 1 204 ? -9.230 6.243 -4.118 1.00 97.31 204 TYR A N 1
ATOM 1567 C CA . TYR A 1 204 ? -8.902 7.008 -2.918 1.00 97.31 204 TYR A CA 1
ATOM 1568 C C . TYR A 1 204 ? -9.191 6.296 -1.573 1.00 97.31 204 TYR A C 1
ATOM 1570 O O . TYR A 1 204 ? -9.135 6.900 -0.504 1.00 97.31 204 TYR A O 1
ATOM 1578 N N . SER A 1 205 ? -9.440 4.984 -1.567 1.00 97.75 205 SER A N 1
ATOM 1579 C CA . SER A 1 205 ? -9.535 4.166 -0.354 1.00 97.75 205 SER A CA 1
ATOM 1580 C C . SER A 1 205 ? -8.141 3.734 0.096 1.00 97.75 205 SER A C 1
ATOM 1582 O O . SER A 1 205 ? -7.657 2.652 -0.238 1.00 97.75 205 SER A O 1
ATOM 1584 N N . PHE A 1 206 ? -7.472 4.587 0.866 1.00 98.19 206 PHE A N 1
ATOM 1585 C CA . PHE A 1 206 ? -6.086 4.364 1.282 1.00 98.19 206 PHE A CA 1
ATOM 1586 C C . PHE A 1 206 ? -5.943 3.365 2.447 1.00 98.19 206 PHE A C 1
ATOM 1588 O O . PHE A 1 206 ? -6.772 3.359 3.374 1.00 98.19 206 PHE A O 1
ATOM 1595 N N . PRO A 1 207 ? -4.877 2.538 2.454 1.00 98.12 207 PRO A N 1
ATOM 1596 C CA . PRO A 1 207 ? -4.618 1.597 3.535 1.00 98.12 207 PRO A CA 1
ATOM 1597 C C . PRO A 1 207 ? -4.273 2.319 4.840 1.00 98.12 207 PRO A C 1
ATOM 1599 O O . PR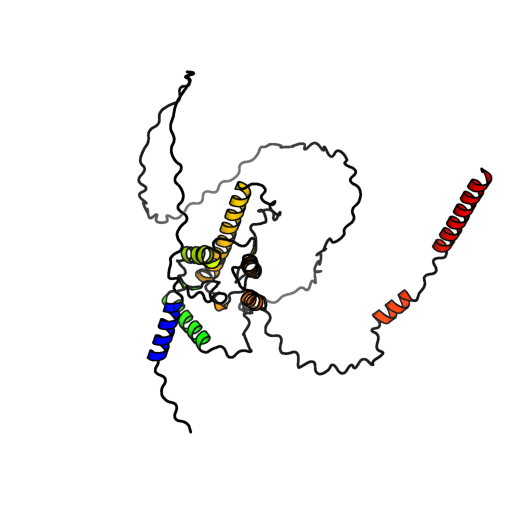O A 1 207 ? -3.678 3.393 4.865 1.00 98.12 207 PRO A O 1
ATOM 1602 N N . ALA A 1 208 ? -4.623 1.694 5.965 1.00 97.81 208 ALA A N 1
ATOM 1603 C CA . ALA A 1 208 ? -4.234 2.204 7.278 1.00 97.81 208 ALA A CA 1
ATOM 1604 C C . ALA A 1 208 ? -2.724 2.073 7.525 1.00 97.81 208 ALA A C 1
ATOM 1606 O O . ALA A 1 208 ? -2.122 2.921 8.187 1.00 97.81 208 ALA A O 1
ATOM 1607 N N . LYS A 1 209 ? -2.147 0.987 7.006 1.00 98.00 209 LYS A N 1
ATOM 1608 C CA . LYS A 1 209 ? -0.761 0.586 7.179 1.00 98.00 209 LYS A CA 1
ATOM 1609 C C . LYS A 1 209 ? -0.210 0.107 5.844 1.00 98.00 209 LYS A C 1
ATOM 1611 O O . LYS A 1 209 ? -0.897 -0.614 5.130 1.00 98.00 209 LYS A O 1
ATOM 1616 N N . SER A 1 210 ? 1.019 0.493 5.555 1.00 98.00 210 SER A N 1
ATOM 1617 C CA . SER A 1 210 ? 1.745 0.110 4.350 1.00 98.00 210 SER A CA 1
ATOM 1618 C C . SER A 1 210 ? 3.251 0.145 4.616 1.00 98.00 210 SER A C 1
ATOM 1620 O O . SER A 1 210 ? 3.709 0.759 5.586 1.00 98.00 210 SER A O 1
ATOM 1622 N N . VAL A 1 211 ? 4.036 -0.515 3.775 1.00 97.31 211 VAL A N 1
ATOM 1623 C CA . VAL A 1 211 ? 5.496 -0.633 3.904 1.00 97.31 211 VAL A CA 1
ATOM 1624 C C . VAL A 1 211 ? 6.193 -0.257 2.601 1.00 97.31 211 VAL A C 1
ATOM 1626 O O . VAL A 1 211 ? 5.604 -0.345 1.524 1.00 97.31 211 VAL A O 1
ATOM 1629 N N . CYS A 1 212 ? 7.446 0.185 2.697 1.00 97.50 212 CYS A N 1
ATOM 1630 C CA . CYS A 1 212 ? 8.281 0.417 1.521 1.00 97.50 212 CYS A CA 1
ATOM 1631 C C . CYS A 1 212 ? 8.606 -0.907 0.809 1.00 97.50 212 CYS A C 1
ATOM 1633 O O . CYS A 1 212 ? 8.797 -1.939 1.454 1.00 97.50 212 CYS A O 1
ATOM 1635 N N . TRP A 1 213 ? 8.725 -0.870 -0.520 1.00 95.81 213 TRP A N 1
ATOM 1636 C CA . TRP A 1 213 ? 9.133 -2.031 -1.317 1.00 95.81 213 TRP A CA 1
ATOM 1637 C C . TRP A 1 213 ? 10.584 -2.432 -1.083 1.00 95.81 213 TRP A C 1
ATOM 1639 O O . TRP A 1 213 ? 10.916 -3.612 -1.143 1.00 95.81 213 TRP A O 1
ATOM 1649 N N . PHE A 1 214 ? 11.454 -1.458 -0.833 1.00 95.56 214 PHE A N 1
ATOM 1650 C CA . PHE A 1 214 ? 12.898 -1.674 -0.866 1.00 95.56 214 PHE A CA 1
ATOM 1651 C C . PHE A 1 214 ? 13.503 -1.822 0.530 1.00 95.56 214 PHE A C 1
ATOM 1653 O O . PHE A 1 214 ? 14.431 -2.608 0.720 1.00 95.56 214 PHE A O 1
ATOM 1660 N N . CYS A 1 215 ? 12.949 -1.145 1.538 1.00 95.12 215 CYS A N 1
ATOM 1661 C CA . CYS A 1 215 ? 13.490 -1.151 2.893 1.00 95.12 215 CYS A CA 1
ATOM 1662 C C . CYS A 1 215 ? 12.512 -1.749 3.920 1.00 95.12 215 CYS A C 1
ATOM 1664 O O . CYS A 1 215 ? 11.297 -1.597 3.841 1.00 95.12 215 CYS A O 1
ATOM 1666 N N . ASN A 1 216 ? 13.059 -2.436 4.927 1.00 91.31 216 ASN A N 1
ATOM 1667 C CA . ASN A 1 216 ? 12.279 -3.008 6.035 1.00 91.31 216 ASN A CA 1
ATOM 1668 C C . ASN A 1 216 ? 12.085 -2.034 7.208 1.00 91.31 216 ASN A C 1
ATOM 1670 O O . ASN A 1 216 ? 11.349 -2.338 8.144 1.00 91.31 216 ASN A O 1
ATOM 1674 N N . SER A 1 217 ? 12.793 -0.904 7.204 1.00 92.69 217 SER A N 1
ATOM 1675 C CA . SER A 1 217 ? 12.824 0.044 8.321 1.00 92.69 217 SER A CA 1
ATOM 1676 C C . SER A 1 217 ? 11.621 0.984 8.346 1.00 92.69 217 SER A C 1
ATOM 1678 O O . SER A 1 217 ? 11.248 1.450 9.421 1.00 92.69 217 SER A O 1
ATOM 1680 N N . HIS A 1 218 ? 11.009 1.258 7.192 1.00 95.44 218 HIS A N 1
ATOM 1681 C CA . HIS A 1 218 ? 9.937 2.241 7.076 1.00 95.44 218 HIS A CA 1
ATOM 1682 C C . HIS A 1 218 ? 8.563 1.572 7.005 1.00 95.44 218 HIS A C 1
ATOM 1684 O O . HIS A 1 218 ? 8.174 0.980 5.996 1.00 95.44 218 HIS A O 1
ATOM 1690 N N . VAL A 1 219 ? 7.817 1.704 8.105 1.00 97.06 219 VAL A N 1
ATOM 1691 C CA . VAL A 1 219 ? 6.399 1.345 8.199 1.00 97.06 219 VAL A CA 1
ATOM 1692 C C . VAL A 1 219 ? 5.584 2.628 8.276 1.00 97.06 219 VAL A C 1
ATOM 1694 O O . VAL A 1 219 ? 5.746 3.422 9.201 1.00 97.06 219 VAL A O 1
ATOM 1697 N N . PHE A 1 220 ? 4.677 2.803 7.326 1.00 97.75 220 PHE A N 1
ATOM 1698 C CA . PHE A 1 220 ? 3.788 3.953 7.229 1.00 97.75 220 PHE A CA 1
ATOM 1699 C C . PHE A 1 220 ? 2.447 3.559 7.843 1.00 97.75 220 PHE A C 1
ATOM 1701 O O . PHE A 1 220 ? 1.750 2.700 7.308 1.00 97.75 220 PHE A O 1
ATOM 1708 N N . ASN A 1 221 ? 2.110 4.117 9.008 1.00 97.81 221 ASN A N 1
ATOM 1709 C CA . ASN A 1 221 ? 0.909 3.747 9.756 1.00 97.81 221 ASN A CA 1
ATOM 1710 C C . ASN A 1 221 ? 0.134 4.992 10.198 1.00 97.81 221 ASN A C 1
ATOM 1712 O O . ASN A 1 221 ? 0.585 5.751 11.048 1.00 97.81 221 ASN A O 1
ATOM 1716 N N . SER A 1 222 ? -1.053 5.160 9.627 1.00 97.00 222 SER A N 1
ATOM 1717 C CA . SER A 1 222 ? -1.956 6.294 9.862 1.00 97.00 222 SER A CA 1
ATOM 1718 C C . SER A 1 222 ? -2.879 6.116 11.075 1.00 97.00 222 SER A C 1
ATOM 1720 O O . SER A 1 222 ? -3.535 7.069 11.499 1.00 97.00 222 SER A O 1
ATOM 1722 N N . ASP A 1 223 ? -2.950 4.903 11.635 1.00 96.38 223 ASP A N 1
ATOM 1723 C CA . ASP A 1 223 ? -3.777 4.583 12.804 1.00 96.38 223 ASP A CA 1
ATOM 1724 C C . ASP A 1 223 ? -3.000 4.780 14.131 1.00 96.38 223 ASP A C 1
ATOM 1726 O O . ASP A 1 223 ? -3.540 4.511 15.209 1.00 96.38 223 ASP A O 1
ATOM 1730 N N . VAL A 1 224 ? -1.746 5.252 14.081 1.00 96.25 224 VAL A N 1
ATOM 1731 C CA . VAL A 1 224 ? -0.925 5.587 15.258 1.00 96.25 224 VAL A CA 1
ATOM 1732 C C . VAL A 1 224 ? -0.521 7.059 15.257 1.00 96.25 224 VAL A C 1
ATOM 1734 O O . VAL A 1 224 ? -0.309 7.660 14.208 1.00 96.25 224 VAL A O 1
ATOM 1737 N N . ASP A 1 225 ? -0.430 7.658 16.441 1.00 93.88 225 ASP A N 1
ATOM 1738 C CA . ASP A 1 225 ? 0.071 9.019 16.610 1.00 93.88 225 ASP A CA 1
ATOM 1739 C C . ASP A 1 225 ? 1.613 9.073 16.579 1.00 93.88 225 ASP A C 1
ATOM 1741 O O . ASP A 1 225 ? 2.304 8.052 16.524 1.00 93.88 225 ASP A O 1
ATOM 1745 N N . LYS A 1 226 ? 2.180 10.283 16.678 1.00 91.81 226 LYS A N 1
ATOM 1746 C CA . LYS A 1 226 ? 3.641 10.503 16.731 1.00 91.81 226 LYS A CA 1
ATOM 1747 C C . LYS A 1 226 ? 4.330 9.806 17.917 1.00 91.81 226 LYS A C 1
ATOM 1749 O O . LYS A 1 226 ? 5.548 9.676 17.915 1.00 91.81 226 LYS A O 1
ATOM 1754 N N . LYS A 1 227 ? 3.573 9.395 18.940 1.00 94.75 227 LYS A N 1
ATOM 1755 C CA . LYS A 1 227 ? 4.056 8.672 20.126 1.00 94.75 227 LYS A CA 1
ATOM 1756 C C . LYS A 1 227 ? 3.863 7.153 19.989 1.00 94.75 227 LYS A C 1
ATOM 1758 O O . LYS A 1 227 ? 4.138 6.428 20.942 1.00 94.75 227 LYS A O 1
ATOM 1763 N N . GLY A 1 228 ? 3.373 6.671 18.844 1.00 93.75 228 GLY A N 1
ATOM 1764 C CA . GLY A 1 228 ? 3.068 5.262 18.595 1.00 93.75 228 GLY A CA 1
ATOM 1765 C C . GLY A 1 228 ? 1.789 4.765 19.278 1.00 93.75 228 GLY A C 1
ATOM 1766 O O . GLY A 1 228 ? 1.535 3.561 19.291 1.00 93.75 228 GLY A O 1
ATOM 1767 N N . LYS A 1 229 ? 0.970 5.652 19.857 1.00 96.44 229 LYS A N 1
ATOM 1768 C CA . LYS A 1 229 ? -0.311 5.277 20.463 1.00 96.44 229 LYS A CA 1
ATOM 1769 C C . LYS A 1 229 ? -1.377 5.151 19.387 1.00 96.44 229 LYS A C 1
ATOM 1771 O O . LYS A 1 229 ? -1.452 5.963 18.470 1.00 96.44 229 LYS A O 1
ATOM 1776 N N . ARG A 1 230 ? -2.242 4.148 19.528 1.00 96.38 230 ARG A N 1
ATOM 1777 C CA . ARG A 1 230 ? -3.367 3.942 18.615 1.00 96.38 230 ARG A CA 1
ATOM 1778 C C . ARG A 1 230 ? -4.341 5.117 18.704 1.00 96.38 230 ARG A C 1
ATOM 1780 O O . ARG A 1 230 ? -4.816 5.448 19.791 1.00 96.38 230 ARG A O 1
ATOM 1787 N N . ILE A 1 231 ? -4.659 5.713 17.561 1.00 95.19 231 ILE A N 1
ATOM 1788 C CA . ILE A 1 231 ? -5.669 6.767 17.459 1.00 95.19 231 ILE A CA 1
ATOM 1789 C C . ILE A 1 231 ? -7.048 6.131 17.686 1.00 95.19 231 ILE A C 1
ATOM 1791 O O . ILE A 1 231 ? -7.331 5.035 17.192 1.00 95.19 231 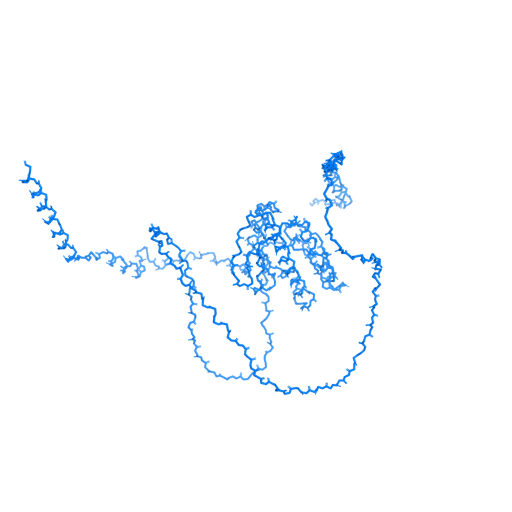ILE A O 1
ATOM 1795 N N . LYS A 1 232 ? -7.900 6.800 18.471 1.00 95.00 232 LYS A N 1
ATOM 1796 C CA . LYS A 1 232 ? -9.260 6.327 18.768 1.00 95.00 232 LYS A CA 1
ATOM 1797 C C . LYS A 1 232 ? -10.087 6.208 17.483 1.00 95.00 232 LYS A C 1
ATOM 1799 O O . LYS A 1 232 ? -9.809 6.861 16.477 1.00 95.00 232 LYS A O 1
ATOM 1804 N N . MET A 1 233 ? -11.103 5.345 17.511 1.00 93.06 233 MET A N 1
ATOM 1805 C CA . MET A 1 233 ? -12.056 5.265 16.405 1.00 93.06 233 MET A CA 1
ATOM 1806 C C . MET A 1 233 ? -12.799 6.593 16.270 1.00 93.06 233 MET A C 1
ATOM 1808 O O . MET A 1 233 ? -13.190 7.172 17.278 1.00 93.06 233 MET A O 1
ATOM 1812 N N . ALA A 1 234 ? -12.975 7.041 15.027 1.00 94.75 234 ALA A N 1
ATOM 1813 C CA . ALA A 1 234 ? -13.770 8.219 14.724 1.00 94.75 234 ALA A CA 1
ATOM 1814 C C . ALA A 1 234 ? -15.216 7.986 15.172 1.00 94.75 234 ALA A C 1
ATOM 1816 O O . ALA A 1 234 ? -15.823 6.969 14.829 1.00 94.75 234 ALA A O 1
ATOM 1817 N N . THR A 1 235 ? -15.724 8.922 15.957 1.00 97.25 235 THR A N 1
ATOM 1818 C CA . THR A 1 235 ? -17.100 8.976 16.450 1.00 97.25 235 THR A CA 1
ATOM 1819 C C . THR A 1 235 ? -17.923 10.013 15.698 1.00 97.25 235 THR A C 1
ATOM 1821 O O . THR A 1 235 ? -19.136 9.854 15.574 1.00 97.25 235 THR A O 1
ATOM 1824 N N . THR A 1 236 ? -17.264 11.040 15.158 1.00 97.69 236 THR A N 1
ATOM 1825 C CA . THR A 1 236 ? -17.883 12.093 14.351 1.00 97.69 236 THR A CA 1
ATOM 1826 C C . THR A 1 236 ? -17.472 11.985 12.882 1.00 97.69 236 THR A C 1
ATOM 1828 O O . THR A 1 236 ? -16.462 11.366 12.535 1.00 97.69 236 THR A O 1
ATOM 1831 N N . GLU A 1 237 ? -18.258 12.603 12.001 1.00 97.50 237 GLU A N 1
ATOM 1832 C CA . GLU A 1 237 ? -17.937 12.715 10.572 1.00 97.50 237 GLU A CA 1
ATOM 1833 C C . GLU A 1 237 ? -16.636 13.498 10.344 1.00 97.50 237 GLU A C 1
ATOM 1835 O O . GLU A 1 237 ? -15.796 13.093 9.544 1.00 97.50 237 GLU A O 1
ATOM 1840 N N . GLU A 1 238 ? -16.413 14.563 11.115 1.00 97.19 238 GLU A N 1
ATOM 1841 C CA . GLU A 1 238 ? -15.176 15.343 11.066 1.00 97.19 238 GLU A CA 1
ATOM 1842 C C . GLU A 1 238 ? -13.950 14.481 11.414 1.00 97.19 238 GLU A C 1
ATOM 1844 O O . GLU A 1 238 ? -12.955 14.486 10.690 1.00 97.19 238 GLU A O 1
ATOM 1849 N N . GLU A 1 239 ? -14.032 13.659 12.466 1.00 96.12 239 GLU A N 1
ATOM 1850 C CA . GLU A 1 239 ? -12.960 12.724 12.827 1.00 96.12 239 GLU A CA 1
ATOM 1851 C C . GLU A 1 239 ? -12.729 11.658 11.744 1.00 96.12 239 GLU A C 1
ATOM 1853 O O . GLU A 1 239 ? -11.594 11.205 11.549 1.00 96.12 239 GLU A O 1
ATOM 1858 N N . ALA A 1 240 ? -13.785 11.245 11.034 1.00 96.06 240 ALA A N 1
ATOM 1859 C CA . ALA A 1 240 ? -13.691 10.306 9.921 1.00 96.06 240 ALA A CA 1
ATOM 1860 C C . ALA A 1 240 ? -12.982 10.937 8.711 1.00 96.06 240 ALA A C 1
ATOM 1862 O O . ALA A 1 240 ? -12.089 10.300 8.146 1.00 96.06 240 ALA A O 1
ATOM 1863 N N . ASN A 1 241 ? -13.291 12.195 8.380 1.00 96.62 241 ASN A N 1
ATOM 1864 C CA . ASN A 1 241 ? -12.613 12.955 7.325 1.00 96.62 241 ASN A CA 1
ATOM 1865 C C . ASN A 1 241 ? -11.136 13.185 7.663 1.00 96.62 241 ASN A C 1
ATOM 1867 O O . ASN A 1 241 ? -10.261 12.862 6.863 1.00 96.62 241 ASN A O 1
ATOM 1871 N N . GLN A 1 242 ? -10.825 13.599 8.893 1.00 96.12 242 GLN A N 1
ATOM 1872 C CA . GLN A 1 242 ? -9.433 13.729 9.337 1.00 96.12 242 GLN A CA 1
ATOM 1873 C C . GLN A 1 242 ? -8.687 12.386 9.287 1.00 96.12 242 GLN A C 1
ATOM 1875 O O . GLN A 1 242 ? -7.498 12.324 8.976 1.00 96.12 242 GLN A O 1
ATOM 1880 N N . LYS A 1 243 ? -9.361 11.276 9.616 1.00 96.12 243 LYS A N 1
ATOM 1881 C CA . LYS A 1 243 ? -8.775 9.933 9.505 1.00 96.12 243 LYS A CA 1
ATOM 1882 C C . LYS A 1 243 ? -8.482 9.565 8.052 1.00 96.12 243 LYS A C 1
ATOM 1884 O O . LYS A 1 243 ? -7.444 8.958 7.788 1.00 96.12 243 LYS A O 1
ATOM 1889 N N . TYR A 1 244 ? -9.382 9.907 7.140 1.00 97.00 244 TYR A N 1
ATOM 1890 C CA . TYR A 1 244 ? -9.189 9.726 5.709 1.00 97.00 244 TYR A CA 1
ATOM 1891 C C . TYR A 1 244 ? -7.990 10.541 5.196 1.00 97.00 244 TYR A C 1
ATOM 1893 O O . TYR A 1 244 ? -7.088 9.966 4.590 1.00 97.00 244 TYR A O 1
ATOM 1901 N N . GLU A 1 245 ? -7.902 11.829 5.535 1.00 97.25 245 GLU A N 1
ATOM 1902 C CA . GLU A 1 245 ? -6.779 12.696 5.151 1.00 97.25 245 GLU A CA 1
ATOM 1903 C C . GLU A 1 245 ? -5.439 12.176 5.683 1.00 97.25 245 GLU A C 1
ATOM 1905 O O . GLU A 1 245 ? -4.457 12.107 4.943 1.00 97.25 245 GLU A O 1
ATOM 1910 N N . ARG A 1 246 ? -5.396 11.712 6.942 1.00 97.19 246 ARG A N 1
ATOM 1911 C CA . ARG A 1 246 ? -4.189 11.088 7.511 1.00 97.19 246 ARG A CA 1
ATOM 1912 C C . ARG A 1 246 ? -3.753 9.852 6.732 1.00 97.19 246 ARG A C 1
ATOM 1914 O O . ARG A 1 246 ? -2.553 9.651 6.542 1.00 97.19 246 ARG A O 1
ATOM 1921 N N . ARG A 1 247 ? -4.698 9.016 6.291 1.00 97.94 247 ARG A N 1
ATOM 1922 C CA . ARG A 1 247 ? -4.408 7.830 5.467 1.00 97.94 247 ARG A CA 1
ATOM 1923 C C . ARG A 1 247 ? -3.855 8.225 4.106 1.00 97.94 247 ARG A C 1
ATOM 1925 O O . ARG A 1 247 ? -2.812 7.703 3.725 1.00 97.94 247 ARG A O 1
ATOM 1932 N N . ALA A 1 248 ? -4.498 9.178 3.434 1.00 98.19 248 ALA A N 1
ATOM 1933 C CA . ALA A 1 248 ? -4.043 9.712 2.154 1.00 98.19 248 ALA A CA 1
ATOM 1934 C C . ALA A 1 248 ? -2.617 10.273 2.254 1.00 98.19 248 ALA A C 1
ATOM 1936 O O . ALA A 1 248 ? -1.739 9.885 1.488 1.00 98.19 248 ALA A O 1
ATOM 1937 N N . GLN A 1 249 ? -2.352 11.108 3.263 1.00 98.06 249 GLN A N 1
ATOM 1938 C CA . GLN A 1 249 ? -1.033 11.697 3.486 1.00 98.06 249 GLN A CA 1
ATOM 1939 C C . GLN A 1 249 ? 0.032 10.641 3.811 1.00 98.06 249 GLN A C 1
ATOM 1941 O O . GLN A 1 249 ? 1.139 10.697 3.284 1.00 98.06 249 GLN A O 1
ATOM 1946 N N . THR A 1 250 ? -0.292 9.662 4.656 1.00 98.06 250 THR A N 1
ATOM 1947 C CA . THR A 1 250 ? 0.642 8.588 5.034 1.00 98.06 250 THR A CA 1
ATOM 1948 C C . THR A 1 250 ? 0.980 7.692 3.840 1.00 98.06 250 THR A C 1
ATOM 1950 O O . THR A 1 250 ? 2.133 7.305 3.656 1.00 98.06 250 THR A O 1
ATOM 1953 N N . PHE A 1 251 ? -0.010 7.378 3.002 1.00 98.38 251 PHE A N 1
ATOM 1954 C CA . PHE A 1 251 ? 0.199 6.595 1.787 1.00 98.38 251 PHE A CA 1
ATOM 1955 C C . PHE A 1 251 ? 0.999 7.372 0.735 1.00 98.38 251 PHE A C 1
ATOM 1957 O O . PHE A 1 251 ? 1.910 6.828 0.116 1.00 98.38 251 PHE A O 1
ATOM 1964 N N . ARG A 1 252 ? 0.731 8.670 0.593 1.00 98.44 252 ARG A N 1
ATOM 1965 C CA . ARG A 1 252 ? 1.533 9.567 -0.236 1.00 98.44 252 ARG A CA 1
ATOM 1966 C C . ARG A 1 252 ? 3.000 9.591 0.202 1.00 98.44 252 ARG A C 1
ATOM 1968 O O . ARG A 1 252 ? 3.875 9.375 -0.627 1.00 98.44 252 ARG A O 1
ATOM 1975 N N . GLN A 1 253 ? 3.265 9.746 1.502 1.00 98.31 253 GLN A N 1
ATOM 1976 C CA . GLN A 1 253 ? 4.625 9.695 2.059 1.00 98.31 253 GLN A CA 1
ATOM 1977 C C . GLN A 1 253 ? 5.336 8.372 1.753 1.00 98.31 253 GLN A C 1
ATOM 1979 O O . GLN A 1 253 ? 6.543 8.364 1.516 1.00 98.31 253 GLN A O 1
ATOM 1984 N N . ARG A 1 254 ? 4.606 7.247 1.738 1.00 98.25 254 ARG A N 1
ATOM 1985 C CA . ARG A 1 254 ? 5.161 5.962 1.293 1.00 98.25 254 ARG A CA 1
ATOM 1986 C C . ARG A 1 254 ? 5.630 6.038 -0.153 1.00 98.25 254 ARG A C 1
ATOM 1988 O O . ARG A 1 254 ? 6.748 5.621 -0.431 1.00 98.25 254 ARG A O 1
ATOM 1995 N N . LEU A 1 255 ? 4.781 6.507 -1.063 1.00 98.12 255 LEU A N 1
ATOM 1996 C CA . LEU A 1 255 ? 5.120 6.552 -2.484 1.00 98.12 255 LEU A CA 1
ATOM 1997 C C . LEU A 1 255 ? 6.255 7.542 -2.760 1.00 98.12 255 LEU A C 1
ATOM 1999 O O . LEU A 1 255 ? 7.189 7.182 -3.462 1.00 98.12 255 LEU A O 1
ATOM 2003 N N . GLU A 1 256 ? 6.264 8.716 -2.128 1.00 98.06 256 GLU A N 1
ATOM 2004 C CA . GLU A 1 256 ? 7.394 9.659 -2.203 1.00 98.06 256 GLU A CA 1
ATOM 2005 C C . GLU A 1 256 ? 8.708 9.000 -1.740 1.00 98.06 256 GLU A C 1
ATOM 2007 O O . GLU A 1 256 ? 9.742 9.114 -2.397 1.00 98.06 256 GLU A O 1
ATOM 2012 N N . HIS A 1 257 ? 8.670 8.239 -0.642 1.00 97.81 257 HIS A N 1
ATOM 2013 C CA . HIS A 1 257 ? 9.833 7.502 -0.146 1.00 97.81 257 HIS A CA 1
ATOM 2014 C C . HIS A 1 257 ? 10.295 6.390 -1.105 1.00 97.81 257 HIS A C 1
ATOM 2016 O O . HIS A 1 257 ? 11.491 6.157 -1.268 1.00 97.81 257 HIS A O 1
ATOM 2022 N N . VAL A 1 258 ? 9.360 5.704 -1.761 1.00 97.31 258 VAL A N 1
ATOM 2023 C CA . VAL A 1 258 ? 9.664 4.701 -2.788 1.00 97.31 258 VAL A CA 1
ATOM 2024 C C . VAL A 1 258 ? 10.253 5.352 -4.045 1.00 97.31 258 VAL A C 1
ATOM 2026 O O . VAL A 1 258 ? 11.245 4.851 -4.571 1.00 97.31 258 VAL A O 1
ATOM 2029 N N . ALA A 1 259 ? 9.693 6.474 -4.504 1.00 97.12 259 ALA A N 1
ATOM 2030 C CA . ALA A 1 259 ? 10.219 7.233 -5.636 1.00 97.12 259 ALA A CA 1
ATOM 2031 C C . ALA A 1 259 ? 11.652 7.700 -5.364 1.00 97.12 259 ALA A C 1
ATOM 2033 O O . ALA A 1 259 ? 12.515 7.559 -6.226 1.00 97.12 259 ALA A O 1
ATOM 2034 N N . TRP A 1 260 ? 11.938 8.151 -4.140 1.00 97.06 260 TRP A N 1
ATOM 2035 C CA . TRP A 1 260 ? 13.290 8.514 -3.720 1.00 97.06 260 TRP A CA 1
ATOM 2036 C C . TRP A 1 260 ? 14.293 7.356 -3.887 1.00 97.06 260 TRP A C 1
ATOM 2038 O O . TRP A 1 260 ? 15.368 7.556 -4.450 1.00 97.06 260 TRP A O 1
ATOM 2048 N N . HIS A 1 261 ? 13.933 6.125 -3.501 1.00 96.94 261 HIS A N 1
ATOM 2049 C CA . HIS A 1 261 ? 14.783 4.944 -3.728 1.00 96.94 261 HIS A CA 1
ATOM 2050 C C . HIS A 1 261 ? 15.068 4.678 -5.220 1.00 96.94 261 HIS A C 1
ATOM 2052 O O . HIS A 1 261 ? 16.164 4.239 -5.572 1.00 96.94 261 HIS A O 1
ATOM 2058 N N . ILE A 1 262 ? 14.098 4.930 -6.103 1.00 95.44 262 ILE A N 1
ATOM 2059 C CA . ILE A 1 262 ? 14.237 4.686 -7.548 1.00 95.44 262 ILE A CA 1
ATOM 2060 C C . ILE A 1 262 ? 15.064 5.799 -8.208 1.00 95.44 262 ILE A C 1
ATOM 2062 O O . ILE A 1 262 ? 16.016 5.525 -8.939 1.00 95.44 262 ILE A O 1
ATOM 2066 N N . VAL A 1 263 ? 14.719 7.058 -7.937 1.00 95.75 263 VAL A N 1
ATOM 2067 C CA . VAL A 1 263 ? 15.265 8.233 -8.630 1.00 95.75 263 VAL A CA 1
ATOM 2068 C C . VAL A 1 263 ? 16.636 8.636 -8.088 1.00 95.75 263 VAL A C 1
ATOM 2070 O O . VAL A 1 263 ? 17.565 8.864 -8.871 1.00 95.75 263 VAL A O 1
ATOM 2073 N N . GLU A 1 264 ? 16.778 8.710 -6.762 1.00 94.75 264 GLU A N 1
ATOM 2074 C CA . GLU A 1 264 ? 17.972 9.266 -6.115 1.00 94.75 264 GLU A CA 1
ATOM 2075 C C . GLU A 1 264 ? 19.038 8.203 -5.866 1.00 94.75 264 GLU A C 1
ATOM 2077 O O . GLU A 1 264 ? 20.202 8.394 -6.222 1.00 94.75 264 GLU A O 1
ATOM 2082 N N . GLU A 1 265 ? 18.669 7.056 -5.289 1.00 93.31 265 GLU A N 1
ATOM 2083 C CA . GLU A 1 265 ? 19.665 6.019 -5.005 1.00 93.31 265 GLU A CA 1
ATOM 2084 C C . GLU A 1 265 ? 20.110 5.281 -6.274 1.00 93.31 265 GLU A C 1
ATOM 2086 O O . GLU A 1 265 ? 21.257 4.841 -6.344 1.00 93.31 265 GLU A O 1
ATOM 2091 N N . ARG A 1 266 ? 19.228 5.138 -7.277 1.00 87.56 266 ARG A N 1
ATOM 2092 C CA . ARG A 1 266 ? 19.474 4.432 -8.557 1.00 87.56 266 ARG A CA 1
ATOM 2093 C C . ARG A 1 266 ? 19.952 2.979 -8.421 1.00 87.56 266 ARG A C 1
ATOM 2095 O O . ARG A 1 266 ? 20.409 2.374 -9.391 1.00 87.56 266 ARG A O 1
ATOM 2102 N N . VAL A 1 267 ? 19.875 2.413 -7.218 1.00 86.94 267 VAL A N 1
ATOM 2103 C CA . VAL A 1 267 ? 20.210 1.010 -6.930 1.00 86.94 267 VAL A CA 1
ATOM 2104 C C . VAL A 1 267 ? 18.990 0.117 -7.132 1.00 86.94 267 VAL A C 1
ATOM 2106 O O . VAL A 1 267 ? 19.130 -1.048 -7.503 1.00 86.94 267 VAL A O 1
ATOM 2109 N N . TYR A 1 268 ? 17.798 0.657 -6.888 1.00 90.38 268 TYR A N 1
ATOM 2110 C CA . TYR A 1 268 ? 16.557 -0.097 -6.895 1.00 90.38 268 TYR A CA 1
ATOM 2111 C C . TYR A 1 268 ? 15.809 0.079 -8.210 1.00 90.38 268 TYR A C 1
ATOM 2113 O O . TYR A 1 268 ? 15.561 1.195 -8.657 1.00 90.38 268 TYR A O 1
ATOM 2121 N N . ARG A 1 269 ? 15.424 -1.050 -8.808 1.00 88.81 269 ARG A N 1
ATOM 2122 C CA . ARG A 1 269 ? 14.575 -1.111 -10.001 1.00 88.81 269 ARG A CA 1
ATOM 2123 C C . ARG A 1 269 ? 13.213 -1.693 -9.656 1.00 88.81 269 ARG A C 1
ATOM 2125 O O . ARG A 1 269 ? 13.043 -2.327 -8.613 1.00 88.81 269 ARG A O 1
ATOM 2132 N N . TYR A 1 270 ? 12.264 -1.574 -10.583 1.00 85.94 270 TYR A N 1
ATOM 2133 C CA . TYR A 1 270 ? 10.935 -2.182 -10.445 1.00 85.94 270 TYR A CA 1
ATOM 2134 C C . TYR A 1 270 ? 11.001 -3.706 -10.193 1.00 85.94 270 TYR A C 1
ATOM 2136 O O . TYR A 1 270 ? 10.198 -4.265 -9.460 1.00 85.94 270 TYR A O 1
ATOM 2144 N N . GLN A 1 271 ? 12.029 -4.388 -10.706 1.00 87.81 271 GLN A N 1
ATOM 2145 C CA . GLN A 1 271 ? 12.259 -5.826 -10.488 1.00 87.81 271 GLN A CA 1
ATOM 2146 C C . GLN A 1 271 ? 12.567 -6.177 -9.025 1.00 87.81 271 GLN A C 1
ATOM 2148 O O . GLN A 1 271 ? 12.487 -7.338 -8.628 1.00 87.81 271 GLN A O 1
ATOM 2153 N N . ASN A 1 272 ? 12.969 -5.191 -8.222 1.00 90.31 272 ASN A N 1
ATOM 2154 C CA . ASN A 1 272 ? 13.255 -5.356 -6.801 1.00 90.31 272 ASN A CA 1
ATOM 2155 C C . ASN A 1 272 ? 12.044 -5.031 -5.919 1.00 90.31 272 ASN A C 1
ATOM 2157 O O . ASN A 1 272 ? 12.181 -5.016 -4.694 1.00 90.31 272 ASN A O 1
ATOM 2161 N N . MET A 1 273 ? 10.882 -4.749 -6.515 1.00 92.94 273 MET A N 1
ATOM 2162 C CA . MET A 1 273 ? 9.668 -4.445 -5.773 1.00 92.94 273 MET A CA 1
ATOM 2163 C C . MET A 1 273 ? 9.223 -5.651 -4.951 1.00 92.94 273 MET A C 1
ATOM 2165 O O . MET A 1 273 ? 9.079 -6.763 -5.457 1.00 92.94 273 MET A O 1
ATOM 2169 N N . ARG A 1 274 ? 8.996 -5.426 -3.657 1.00 93.44 274 ARG A N 1
ATOM 2170 C CA . ARG A 1 274 ? 8.421 -6.423 -2.754 1.00 93.44 274 ARG A CA 1
ATOM 2171 C C . ARG A 1 274 ? 6.937 -6.130 -2.560 1.00 93.44 274 ARG A C 1
ATOM 2173 O O . ARG A 1 274 ? 6.577 -4.961 -2.413 1.00 93.44 274 ARG A O 1
ATOM 2180 N N . PRO A 1 275 ? 6.080 -7.162 -2.506 1.00 93.31 275 PRO A N 1
ATOM 2181 C CA . PRO A 1 275 ? 4.664 -6.958 -2.266 1.00 93.31 275 PRO A CA 1
ATOM 2182 C C . PRO A 1 275 ? 4.430 -6.404 -0.862 1.00 93.31 275 PRO A C 1
ATOM 2184 O O . PRO A 1 275 ? 4.938 -6.918 0.138 1.00 93.31 275 PRO A O 1
ATOM 2187 N N . ASP A 1 276 ? 3.604 -5.367 -0.788 1.00 96.12 276 ASP A N 1
ATOM 2188 C CA . ASP A 1 276 ? 3.087 -4.846 0.468 1.00 96.12 276 ASP A CA 1
ATOM 2189 C C . ASP A 1 276 ? 1.842 -5.648 0.868 1.00 96.12 276 ASP A C 1
ATOM 2191 O O . ASP A 1 276 ? 0.734 -5.419 0.382 1.00 96.12 276 ASP A O 1
ATOM 2195 N N . PHE A 1 277 ? 2.025 -6.625 1.758 1.00 96.00 277 PHE A N 1
ATOM 2196 C CA . PHE A 1 277 ? 0.936 -7.505 2.186 1.00 96.00 277 PHE A CA 1
ATOM 2197 C C . PHE A 1 277 ? -0.191 -6.775 2.929 1.00 96.00 277 PHE A C 1
ATOM 2199 O O . PHE A 1 277 ? -1.328 -7.254 2.913 1.00 96.00 277 PHE A O 1
ATOM 2206 N N . ASP A 1 278 ? 0.094 -5.646 3.589 1.00 97.56 278 ASP A N 1
ATOM 2207 C CA . ASP A 1 278 ? -0.939 -4.860 4.266 1.00 97.56 278 ASP A CA 1
ATOM 2208 C C . ASP A 1 278 ? -1.792 -4.100 3.231 1.00 97.56 278 ASP A C 1
ATOM 2210 O O . ASP A 1 278 ? -3.021 -4.098 3.349 1.00 97.56 278 ASP A O 1
ATOM 2214 N N . LEU A 1 279 ? -1.173 -3.565 2.169 1.00 97.44 279 LEU A N 1
ATOM 2215 C CA . LEU A 1 279 ? -1.873 -2.984 1.015 1.00 97.44 279 LEU A CA 1
ATOM 2216 C C . LEU A 1 279 ? -2.709 -4.030 0.259 1.00 97.44 279 LEU A C 1
ATOM 2218 O O . LEU A 1 279 ? -3.898 -3.811 0.035 1.00 97.44 279 LEU A O 1
ATOM 2222 N N . ILE A 1 280 ? -2.132 -5.190 -0.073 1.00 97.88 280 ILE A N 1
ATOM 2223 C CA . ILE A 1 280 ? -2.834 -6.278 -0.781 1.00 97.88 280 ILE A CA 1
ATOM 2224 C C . ILE A 1 280 ? -4.053 -6.755 0.024 1.00 97.88 280 ILE A C 1
ATOM 2226 O O . ILE A 1 280 ? -5.148 -6.914 -0.517 1.00 97.88 280 ILE A O 1
ATOM 2230 N N . ARG A 1 281 ? -3.898 -6.934 1.345 1.00 98.00 281 ARG A N 1
ATOM 2231 C CA . ARG A 1 281 ? -5.012 -7.284 2.241 1.00 98.00 281 ARG A CA 1
ATOM 2232 C C . ARG A 1 281 ? -6.074 -6.190 2.283 1.00 98.00 281 ARG A C 1
ATOM 2234 O O . ARG A 1 281 ? -7.261 -6.505 2.345 1.00 98.00 281 ARG A O 1
ATOM 2241 N N . HIS A 1 282 ? -5.666 -4.923 2.292 1.00 97.88 282 HIS A N 1
ATOM 2242 C CA . HIS A 1 282 ? -6.597 -3.800 2.236 1.00 97.88 282 HIS A CA 1
ATOM 2243 C C . HIS A 1 282 ? -7.409 -3.839 0.938 1.00 97.88 282 HIS A C 1
ATOM 2245 O O . HIS A 1 282 ? -8.631 -3.855 1.004 1.00 97.88 282 HIS A O 1
ATOM 2251 N N . MET A 1 283 ? -6.770 -3.965 -0.222 1.00 97.81 283 MET A N 1
ATOM 2252 C CA . MET A 1 283 ? -7.473 -4.023 -1.508 1.00 97.81 283 MET A CA 1
ATOM 2253 C C . MET A 1 283 ? -8.486 -5.164 -1.588 1.00 97.81 283 MET A C 1
ATOM 2255 O O . MET A 1 283 ? -9.633 -4.932 -1.966 1.00 97.81 283 MET A O 1
ATOM 2259 N N . HIS A 1 284 ? -8.098 -6.368 -1.161 1.00 97.94 284 HIS A N 1
ATOM 2260 C CA . HIS A 1 284 ? -9.002 -7.519 -1.102 1.00 97.94 284 HIS A CA 1
ATOM 2261 C C . HIS A 1 284 ? -10.207 -7.260 -0.190 1.00 97.94 284 HIS A C 1
ATOM 2263 O O . HIS A 1 284 ? -11.352 -7.449 -0.594 1.00 97.94 284 HIS A O 1
ATOM 2269 N N . LYS A 1 285 ? -9.973 -6.705 1.007 1.00 98.00 285 LYS A N 1
ATOM 2270 C CA . LYS A 1 285 ? -11.043 -6.340 1.948 1.00 98.00 285 LYS A CA 1
ATOM 2271 C C . LYS A 1 285 ? -12.056 -5.354 1.350 1.00 98.00 285 LYS A C 1
ATOM 2273 O O . LYS A 1 285 ? -13.229 -5.409 1.711 1.00 98.00 285 LYS A O 1
ATOM 2278 N N . TYR A 1 286 ? -11.608 -4.441 0.489 1.00 97.62 286 TYR A N 1
ATOM 2279 C CA . TYR A 1 286 ? -12.460 -3.448 -0.173 1.00 97.62 286 TYR A CA 1
ATOM 2280 C C . TYR A 1 286 ? -12.983 -3.906 -1.546 1.00 97.62 286 TYR A C 1
ATOM 2282 O O . TYR A 1 286 ? -13.629 -3.118 -2.231 1.00 97.62 286 TYR A O 1
ATOM 2290 N N . GLY A 1 287 ? -12.747 -5.163 -1.945 1.00 97.19 287 GLY A N 1
ATOM 2291 C CA . GLY A 1 287 ? -13.216 -5.710 -3.222 1.00 97.19 287 GLY A CA 1
ATOM 2292 C C . GLY A 1 287 ? -12.521 -5.115 -4.450 1.00 97.19 287 GLY A C 1
ATOM 2293 O O . GLY A 1 287 ? -13.062 -5.192 -5.548 1.00 97.19 287 GLY A O 1
ATOM 2294 N N . LEU A 1 288 ? -11.343 -4.508 -4.267 1.00 96.94 288 LEU A N 1
ATOM 2295 C CA . LEU A 1 288 ? -10.503 -3.981 -5.351 1.00 96.94 288 LEU A CA 1
ATOM 2296 C C . LEU A 1 288 ? -9.622 -5.070 -5.981 1.00 96.94 288 LEU A C 1
ATOM 2298 O O . LEU A 1 288 ? -9.042 -4.858 -7.040 1.00 96.94 288 LEU A O 1
ATOM 2302 N N . LEU A 1 289 ? -9.506 -6.217 -5.310 1.00 96.81 289 LEU A N 1
ATOM 2303 C CA . LEU A 1 289 ? -8.757 -7.386 -5.753 1.00 96.81 289 LEU A CA 1
ATOM 2304 C C . LEU A 1 289 ? -9.646 -8.621 -5.599 1.00 96.81 289 LEU A C 1
ATOM 2306 O O . LEU A 1 289 ? -10.282 -8.790 -4.555 1.00 96.81 289 LEU A O 1
ATOM 2310 N N . ASP A 1 290 ? -9.690 -9.471 -6.617 1.00 97.00 290 ASP A N 1
ATOM 2311 C CA . ASP A 1 290 ? -10.397 -10.747 -6.577 1.00 97.00 290 ASP A CA 1
ATOM 2312 C C . ASP A 1 290 ? -9.632 -11.795 -5.747 1.00 97.00 290 ASP A C 1
ATOM 2314 O O . ASP A 1 290 ? -8.448 -11.643 -5.431 1.00 97.00 290 ASP A O 1
ATOM 2318 N N . ASP A 1 291 ? -10.322 -12.875 -5.371 1.00 97.81 291 ASP A N 1
ATOM 2319 C CA . ASP A 1 291 ? -9.755 -13.924 -4.518 1.00 97.81 291 ASP A CA 1
ATOM 2320 C C . ASP A 1 291 ? -8.562 -14.638 -5.173 1.00 97.81 291 ASP A C 1
ATOM 2322 O O . ASP A 1 291 ? -7.615 -15.014 -4.477 1.00 97.81 291 ASP A O 1
ATOM 2326 N N . GLU A 1 292 ? -8.585 -14.848 -6.493 1.00 96.31 292 GLU A N 1
ATOM 2327 C CA . GLU A 1 292 ? -7.509 -15.541 -7.209 1.00 96.31 292 GLU A CA 1
ATOM 2328 C C . GLU A 1 292 ? -6.234 -14.697 -7.195 1.00 96.31 292 GLU A C 1
ATOM 2330 O O . GLU A 1 292 ? -5.192 -15.169 -6.725 1.00 96.31 292 GLU A O 1
ATOM 2335 N N . THR A 1 293 ? -6.335 -13.424 -7.581 1.00 95.62 293 THR A N 1
ATOM 2336 C CA . THR A 1 293 ? -5.198 -12.496 -7.545 1.00 95.62 293 THR A CA 1
ATOM 2337 C C . THR A 1 293 ? -4.691 -12.264 -6.122 1.00 95.62 293 THR A C 1
ATOM 2339 O O . THR A 1 293 ? -3.480 -12.231 -5.899 1.00 95.62 293 THR A O 1
ATOM 2342 N N . TYR A 1 294 ? -5.576 -12.180 -5.122 1.00 96.94 294 TYR A N 1
ATOM 2343 C CA . TYR A 1 294 ? -5.174 -12.088 -3.715 1.00 96.94 294 TYR A CA 1
ATOM 2344 C C . TYR A 1 294 ? -4.360 -13.307 -3.261 1.00 96.94 294 TYR A C 1
ATOM 2346 O O . TYR A 1 294 ? -3.300 -13.161 -2.644 1.00 96.94 294 TYR A O 1
ATOM 2354 N N . ASN A 1 295 ? -4.826 -14.518 -3.576 1.00 95.75 295 ASN A N 1
ATOM 2355 C CA . ASN A 1 295 ? -4.125 -15.753 -3.224 1.00 95.75 295 ASN A CA 1
ATOM 2356 C C . ASN A 1 295 ? -2.772 -15.852 -3.937 1.00 95.75 295 ASN A C 1
ATOM 2358 O O . ASN A 1 295 ? -1.781 -16.234 -3.315 1.00 95.75 295 ASN A O 1
ATOM 2362 N N . HIS A 1 296 ? -2.708 -15.459 -5.210 1.00 93.00 296 HIS A N 1
ATOM 2363 C CA . HIS A 1 296 ? -1.459 -15.402 -5.964 1.00 93.00 296 HIS A CA 1
ATOM 2364 C C . HIS A 1 296 ? -0.468 -14.405 -5.340 1.00 93.00 296 HIS A C 1
ATOM 2366 O O . HIS A 1 296 ? 0.672 -14.756 -5.035 1.00 93.00 296 HIS A O 1
ATOM 2372 N N . ALA A 1 297 ? -0.918 -13.182 -5.053 1.00 93.44 297 ALA A N 1
ATOM 2373 C CA . ALA A 1 297 ? -0.089 -12.131 -4.471 1.00 93.44 297 ALA A CA 1
ATOM 2374 C C . ALA A 1 297 ? 0.417 -12.483 -3.061 1.00 93.44 297 ALA A C 1
ATOM 2376 O O . ALA A 1 297 ? 1.560 -12.198 -2.703 1.00 93.44 297 ALA A O 1
ATOM 2377 N N . THR A 1 298 ? -0.417 -13.140 -2.251 1.00 94.38 298 THR A N 1
ATOM 2378 C CA . THR A 1 298 ? -0.049 -13.572 -0.893 1.00 94.38 298 THR A CA 1
ATOM 2379 C C . THR A 1 298 ? 0.778 -14.856 -0.855 1.00 94.38 298 THR A C 1
ATOM 2381 O O . THR A 1 298 ? 1.422 -15.126 0.161 1.00 94.38 298 THR A O 1
ATOM 2384 N N . ALA A 1 299 ? 0.828 -15.621 -1.949 1.00 91.69 299 ALA A N 1
ATOM 2385 C CA . ALA A 1 299 ? 1.724 -16.766 -2.092 1.00 91.69 299 ALA A CA 1
ATOM 2386 C C . ALA A 1 299 ? 3.192 -16.356 -2.298 1.00 91.69 299 ALA A C 1
ATOM 2388 O O . ALA A 1 299 ? 4.078 -17.207 -2.179 1.00 91.69 299 ALA A O 1
ATOM 2389 N N . TYR A 1 300 ? 3.469 -15.074 -2.570 1.00 88.25 300 TYR A N 1
ATOM 2390 C CA . TYR A 1 300 ? 4.830 -14.573 -2.718 1.00 88.25 300 TYR A CA 1
ATOM 2391 C C . TYR A 1 300 ? 5.664 -14.830 -1.458 1.00 88.25 300 TYR A C 1
ATOM 2393 O O . TYR A 1 300 ? 5.301 -14.459 -0.338 1.00 88.25 300 TYR A O 1
ATOM 2401 N N . THR A 1 301 ? 6.842 -15.425 -1.649 1.00 86.62 301 THR A N 1
ATOM 2402 C CA . THR A 1 301 ? 7.830 -15.593 -0.586 1.00 86.62 301 THR A CA 1
ATOM 2403 C C . THR A 1 301 ? 9.188 -15.093 -1.053 1.00 86.62 301 THR A C 1
ATOM 2405 O O . THR A 1 301 ? 9.734 -15.614 -2.016 1.00 86.62 301 THR A O 1
ATOM 2408 N N . GLU A 1 302 ? 9.797 -14.170 -0.306 1.00 80.38 302 GLU A N 1
ATOM 2409 C CA . GLU A 1 302 ? 11.184 -13.712 -0.544 1.00 80.38 302 GLU A CA 1
ATOM 2410 C C . GLU A 1 302 ? 12.222 -14.815 -0.355 1.00 80.38 302 GLU A C 1
ATOM 2412 O O . GLU A 1 302 ? 13.384 -14.689 -0.733 1.00 80.38 302 GLU A O 1
ATOM 2417 N N . ARG A 1 303 ? 11.824 -15.903 0.307 1.00 79.25 303 ARG A N 1
ATOM 2418 C CA . ARG A 1 303 ? 12.707 -17.042 0.477 1.00 79.25 303 ARG A CA 1
ATOM 2419 C C . ARG A 1 303 ? 12.911 -17.668 -0.899 1.00 79.25 303 ARG A C 1
ATOM 2421 O O . ARG A 1 303 ? 11.905 -17.980 -1.537 1.00 79.25 303 ARG A O 1
ATOM 2428 N N . PRO A 1 304 ? 14.170 -17.918 -1.313 1.00 74.00 304 PRO A N 1
ATOM 2429 C CA . PRO A 1 304 ? 14.439 -18.726 -2.491 1.00 74.00 304 PRO A CA 1
ATOM 2430 C C . PRO A 1 304 ? 13.573 -19.984 -2.437 1.00 74.00 304 PRO A C 1
ATOM 2432 O O . PRO A 1 304 ? 13.382 -20.506 -1.320 1.00 74.00 304 PRO A O 1
ATOM 2435 N N . PRO A 1 305 ? 13.054 -20.465 -3.585 1.00 70.44 305 PRO A N 1
ATOM 2436 C CA . PRO A 1 305 ? 12.348 -21.732 -3.642 1.00 70.44 305 PRO A CA 1
ATOM 2437 C C . PRO A 1 305 ? 13.150 -22.730 -2.825 1.00 70.44 305 PRO A C 1
ATOM 2439 O O . PRO A 1 305 ? 14.333 -22.953 -3.085 1.00 70.44 305 PRO A O 1
ATOM 2442 N N . ARG A 1 306 ? 12.562 -23.232 -1.732 1.00 70.94 306 ARG A N 1
ATOM 2443 C CA . ARG A 1 306 ? 13.263 -24.229 -0.929 1.00 70.94 306 ARG A CA 1
ATOM 2444 C C . ARG A 1 306 ? 13.518 -25.369 -1.890 1.00 70.94 306 ARG A C 1
ATOM 2446 O O . ARG A 1 306 ? 12.529 -25.945 -2.349 1.00 70.94 306 ARG A O 1
ATOM 2453 N N . ASP A 1 307 ? 14.794 -25.670 -2.153 1.00 76.19 307 ASP A N 1
ATOM 2454 C CA . ASP A 1 307 ? 15.177 -26.839 -2.938 1.00 76.19 307 ASP A CA 1
ATOM 2455 C C . ASP A 1 307 ? 14.253 -27.972 -2.516 1.00 76.19 307 ASP A C 1
ATOM 2457 O O . ASP A 1 307 ? 14.127 -28.190 -1.295 1.00 76.19 307 ASP A O 1
ATOM 2461 N N . PRO A 1 308 ? 13.519 -28.595 -3.461 1.00 67.69 308 PRO A N 1
ATOM 2462 C CA . PRO A 1 308 ? 12.511 -29.584 -3.134 1.00 67.69 308 PRO A CA 1
ATOM 2463 C C . PRO A 1 308 ? 13.201 -30.591 -2.238 1.00 67.69 308 PRO A C 1
ATOM 2465 O O . PRO A 1 308 ? 14.077 -31.317 -2.706 1.00 67.69 308 PRO A O 1
ATOM 2468 N N . LYS A 1 309 ? 12.893 -30.536 -0.926 1.00 63.44 309 LYS A N 1
ATOM 2469 C CA . LYS A 1 309 ? 13.659 -31.257 0.100 1.00 63.44 309 LYS A CA 1
ATOM 2470 C C . LYS A 1 309 ? 13.820 -32.668 -0.434 1.00 63.44 309 LYS A C 1
ATOM 2472 O O . LYS A 1 309 ? 12.762 -33.286 -0.575 1.00 63.44 309 LYS A O 1
ATOM 2477 N N . PRO A 1 310 ? 15.044 -33.136 -0.756 1.00 66.19 310 PRO A N 1
ATOM 2478 C CA . PRO A 1 310 ? 15.278 -34.297 -1.612 1.00 66.19 310 PRO A CA 1
ATOM 2479 C C . PRO A 1 310 ? 14.296 -35.387 -1.217 1.00 66.19 310 PRO A C 1
ATOM 2481 O O . PRO A 1 310 ? 14.339 -35.851 -0.072 1.00 66.19 310 PRO A O 1
ATOM 2484 N N . GLY A 1 311 ? 13.310 -35.596 -2.103 1.00 57.88 311 GLY A N 1
ATOM 2485 C CA . GLY A 1 311 ? 11.925 -35.928 -1.754 1.00 57.88 311 GLY A CA 1
ATOM 2486 C C . GLY A 1 311 ? 11.853 -36.849 -0.563 1.00 57.88 311 GLY A C 1
ATOM 2487 O O . GLY A 1 311 ? 12.065 -38.030 -0.790 1.00 57.88 311 GLY A O 1
ATOM 2488 N N . LYS A 1 312 ? 11.652 -36.293 0.657 1.00 55.88 312 LYS A N 1
ATOM 2489 C CA . LYS A 1 312 ? 11.800 -36.966 1.970 1.00 55.88 312 LYS A CA 1
ATOM 2490 C C . LYS A 1 312 ? 12.281 -38.392 1.754 1.00 55.88 312 LYS A C 1
ATOM 2492 O O . LYS A 1 312 ? 11.436 -39.286 1.775 1.00 55.88 312 LYS A O 1
ATOM 2497 N N . GLN A 1 313 ? 13.571 -38.578 1.441 1.00 54.25 313 GLN A N 1
ATOM 2498 C CA . GLN A 1 313 ? 14.167 -39.906 1.318 1.00 54.25 313 GLN A CA 1
ATOM 2499 C C . GLN A 1 313 ? 13.709 -40.596 2.588 1.00 54.25 313 GLN A C 1
ATOM 2501 O O . GLN A 1 313 ? 14.103 -40.095 3.646 1.00 54.25 313 GLN A O 1
ATOM 2506 N N . ARG A 1 314 ? 12.696 -41.494 2.486 1.00 54.69 314 ARG A N 1
ATOM 2507 C CA . ARG A 1 314 ? 11.763 -41.794 3.596 1.00 54.69 314 ARG A CA 1
ATOM 2508 C C . ARG A 1 314 ? 12.674 -41.967 4.767 1.00 54.69 314 ARG A C 1
ATOM 2510 O O . ARG A 1 314 ? 13.465 -42.901 4.673 1.00 54.69 314 ARG A O 1
ATOM 2517 N N . ARG A 1 315 ? 12.690 -41.012 5.721 1.00 54.19 315 ARG A N 1
ATOM 2518 C CA . ARG A 1 315 ? 13.670 -41.046 6.810 1.00 54.19 315 ARG A CA 1
ATOM 2519 C C . ARG A 1 315 ? 13.514 -42.459 7.302 1.00 54.19 315 ARG A C 1
ATOM 2521 O O . ARG A 1 315 ? 12.421 -42.782 7.778 1.00 54.19 315 ARG A O 1
ATOM 2528 N N . ILE A 1 316 ? 14.507 -43.310 7.028 1.00 57.59 316 ILE A N 1
ATOM 2529 C CA . ILE A 1 316 ? 14.506 -44.661 7.547 1.00 57.59 316 ILE A CA 1
ATOM 2530 C C . ILE A 1 316 ? 14.321 -44.345 9.011 1.00 57.59 316 ILE A C 1
ATOM 2532 O O . ILE A 1 316 ? 15.084 -43.540 9.554 1.00 57.59 316 ILE A O 1
ATOM 2536 N N . LYS A 1 317 ? 13.180 -44.750 9.572 1.00 59.75 317 LYS A N 1
ATOM 2537 C CA . LYS A 1 317 ? 12.915 -44.538 10.983 1.00 59.75 317 LYS A CA 1
ATOM 2538 C C . LYS A 1 317 ? 13.982 -45.401 11.646 1.00 59.75 317 LYS A C 1
ATOM 2540 O O . LYS A 1 317 ? 13.776 -46.581 11.868 1.00 59.75 317 LYS A O 1
ATOM 2545 N N . THR A 1 318 ? 15.177 -44.841 11.816 1.00 65.19 318 THR A N 1
ATOM 2546 C CA . THR A 1 318 ? 16.301 -45.442 12.530 1.00 65.19 318 THR A CA 1
ATOM 2547 C C . THR A 1 318 ? 15.925 -45.603 13.991 1.00 65.19 318 THR A C 1
ATOM 2549 O O . THR A 1 318 ? 16.512 -46.403 14.705 1.00 65.19 318 THR A O 1
ATOM 2552 N N . ASN A 1 319 ? 14.894 -44.874 14.410 1.00 74.19 319 ASN A N 1
ATOM 2553 C CA . ASN A 1 319 ? 14.210 -45.076 15.656 1.00 74.19 319 ASN A CA 1
ATOM 2554 C C . ASN A 1 319 ? 13.226 -46.245 15.486 1.00 74.19 319 ASN A C 1
ATOM 2556 O O . ASN A 1 319 ? 12.321 -46.144 14.647 1.00 74.19 319 ASN A O 1
ATOM 2560 N N . PRO A 1 320 ? 13.401 -47.344 16.241 1.00 78.44 320 PRO A N 1
ATOM 2561 C CA . PRO A 1 320 ? 12.459 -48.454 16.238 1.00 78.44 320 PRO A CA 1
ATOM 2562 C C . PRO A 1 320 ? 11.032 -47.971 16.560 1.00 78.44 320 PRO A C 1
ATOM 2564 O O . PRO A 1 320 ? 10.872 -46.889 17.132 1.00 78.44 320 PRO A O 1
ATOM 2567 N N . PRO A 1 321 ? 9.992 -48.749 16.200 1.00 80.88 321 PRO A N 1
ATOM 2568 C CA . PRO A 1 321 ? 8.586 -48.387 16.419 1.00 80.88 321 PRO A CA 1
ATOM 2569 C C . PRO A 1 321 ? 8.271 -47.922 17.849 1.00 80.88 321 PRO A C 1
ATOM 2571 O O . PRO A 1 321 ? 7.408 -47.068 18.027 1.00 80.88 321 PRO A O 1
ATOM 2574 N N . ASP A 1 322 ? 9.033 -48.423 18.823 1.00 83.62 322 ASP A N 1
ATOM 2575 C CA . ASP A 1 322 ? 8.837 -48.192 20.256 1.00 83.62 322 ASP A CA 1
ATOM 2576 C C . ASP A 1 322 ? 9.778 -47.128 20.844 1.00 83.62 322 ASP A C 1
ATOM 2578 O O . ASP A 1 322 ? 9.866 -46.965 22.060 1.00 83.62 322 ASP A O 1
ATOM 2582 N N . TRP A 1 323 ? 10.530 -46.406 20.009 1.00 85.19 323 TRP A N 1
ATOM 2583 C CA . TRP A 1 323 ? 11.426 -45.368 20.507 1.00 85.19 323 TRP A CA 1
ATOM 2584 C C . TRP A 1 323 ? 10.627 -44.141 20.962 1.00 85.19 323 TRP A C 1
ATOM 2586 O O . TRP A 1 323 ? 10.184 -43.320 20.153 1.00 85.19 323 TRP A O 1
ATOM 2596 N N . GLU A 1 324 ? 10.474 -43.992 22.275 1.00 87.00 324 GLU A N 1
ATOM 2597 C CA . GLU A 1 324 ? 10.051 -42.743 22.900 1.00 87.00 324 GLU A CA 1
ATOM 2598 C C . GLU A 1 324 ? 11.283 -41.861 23.185 1.00 87.00 324 GLU A C 1
ATOM 2600 O O . GLU A 1 324 ? 12.262 -42.330 23.769 1.00 87.00 324 GLU A O 1
ATOM 2605 N N . PRO A 1 325 ? 11.265 -40.567 22.810 1.00 87.25 325 PRO A N 1
ATOM 2606 C CA . PRO A 1 325 ? 12.300 -39.626 23.224 1.00 87.25 325 PRO A CA 1
ATOM 2607 C C . PRO A 1 325 ? 12.453 -39.616 24.759 1.00 87.25 325 PRO A C 1
ATOM 2609 O O . PRO A 1 325 ? 11.431 -39.591 25.449 1.00 87.25 325 PRO A O 1
ATOM 2612 N N . PRO A 1 326 ? 13.678 -39.518 25.316 1.00 88.12 326 PRO A N 1
ATOM 2613 C CA . PRO A 1 326 ? 13.904 -39.537 26.767 1.00 88.12 326 PRO A CA 1
ATOM 2614 C C . PRO A 1 326 ? 13.048 -38.541 27.568 1.00 88.12 326 PRO A C 1
ATOM 2616 O O . PRO A 1 326 ? 12.619 -38.849 28.677 1.00 88.12 326 PRO A O 1
ATOM 2619 N N . HIS A 1 327 ? 12.724 -37.369 27.001 1.00 86.56 327 HIS A N 1
ATOM 2620 C CA . HIS A 1 327 ? 11.861 -36.389 27.672 1.00 86.56 327 HIS A CA 1
ATOM 2621 C C . HIS A 1 327 ? 10.417 -36.884 27.860 1.00 86.56 327 HIS A C 1
ATOM 2623 O O . HIS A 1 327 ? 9.809 -36.571 28.880 1.00 86.56 327 HIS A O 1
ATOM 2629 N N . LYS A 1 328 ? 9.877 -37.678 26.921 1.00 87.12 328 LYS A N 1
ATOM 2630 C CA . LYS A 1 328 ? 8.527 -38.254 27.034 1.00 87.12 328 LYS A CA 1
ATOM 2631 C C . LYS A 1 328 ? 8.471 -39.358 28.079 1.00 87.12 328 LYS A C 1
ATOM 2633 O O . LYS A 1 328 ? 7.485 -39.440 28.804 1.00 87.12 328 LYS A O 1
ATOM 2638 N N . ILE A 1 329 ? 9.538 -40.149 28.195 1.00 90.62 329 ILE A N 1
ATOM 2639 C CA . ILE A 1 329 ? 9.674 -41.161 29.249 1.00 90.62 329 ILE A CA 1
ATOM 2640 C C . ILE A 1 329 ? 9.673 -40.469 30.619 1.00 90.62 329 ILE A C 1
ATOM 2642 O O . ILE A 1 329 ? 8.859 -40.814 31.470 1.00 90.62 329 ILE A O 1
ATOM 2646 N N . LEU A 1 330 ? 10.484 -39.418 30.793 1.00 88.06 330 LEU A N 1
ATOM 2647 C CA . LEU A 1 330 ? 10.537 -38.624 32.031 1.00 88.06 330 LEU A CA 1
ATOM 2648 C C . LEU A 1 330 ? 9.217 -37.908 32.355 1.00 88.06 330 LEU A C 1
ATOM 2650 O O . LEU A 1 330 ? 8.875 -37.712 33.521 1.00 88.06 330 LEU A O 1
ATOM 2654 N N . GLU A 1 331 ? 8.475 -37.464 31.342 1.00 88.06 331 GLU A N 1
ATOM 2655 C CA . GLU A 1 331 ? 7.167 -36.839 31.539 1.00 88.06 331 GLU A CA 1
ATOM 2656 C C . GLU A 1 331 ? 6.109 -37.866 31.953 1.00 88.06 331 GLU A C 1
ATOM 2658 O O . GLU A 1 331 ? 5.335 -37.622 32.878 1.00 88.06 331 GLU A O 1
ATOM 2663 N N . LYS A 1 332 ? 6.110 -39.043 31.320 1.00 90.44 332 LYS A N 1
ATOM 2664 C CA . LYS A 1 332 ? 5.243 -40.167 31.685 1.00 90.44 332 LYS A CA 1
ATOM 2665 C C . LYS A 1 332 ? 5.557 -40.671 33.092 1.00 90.44 332 LYS A C 1
ATOM 2667 O O . LYS A 1 332 ? 4.631 -40.917 33.857 1.00 90.44 332 LYS A O 1
ATOM 2672 N N . GLU A 1 333 ? 6.835 -40.734 33.457 1.00 90.44 333 GLU A N 1
ATOM 2673 C CA . GLU A 1 333 ? 7.287 -41.086 34.801 1.00 90.44 333 GLU A CA 1
ATOM 2674 C C . GLU A 1 333 ? 6.798 -40.059 35.833 1.00 90.44 333 GLU A C 1
ATOM 2676 O O . GLU A 1 333 ? 6.132 -40.442 36.794 1.00 90.44 333 GLU A O 1
ATOM 2681 N N . ARG A 1 334 ? 6.980 -38.753 35.579 1.00 88.19 334 ARG A N 1
ATOM 2682 C CA . ARG A 1 334 ? 6.434 -37.682 36.438 1.00 88.19 334 ARG A CA 1
ATOM 2683 C C . ARG A 1 334 ? 4.914 -37.735 36.577 1.00 88.19 334 ARG A C 1
ATOM 2685 O O . ARG A 1 334 ? 4.409 -37.524 37.671 1.00 88.19 334 ARG A O 1
ATOM 2692 N N . ARG A 1 335 ? 4.180 -38.027 35.499 1.00 84.81 335 ARG A N 1
ATOM 2693 C CA . ARG A 1 335 ? 2.713 -38.175 35.539 1.00 84.81 335 ARG A CA 1
ATOM 2694 C C . ARG A 1 335 ? 2.271 -39.442 36.273 1.00 84.81 335 ARG A C 1
ATOM 2696 O O . ARG A 1 335 ? 1.201 -39.448 36.870 1.00 84.81 335 ARG A O 1
ATOM 2703 N N . SER A 1 336 ? 3.070 -40.508 36.217 1.00 85.12 336 SER A N 1
ATOM 2704 C CA . SER A 1 336 ? 2.784 -41.772 36.908 1.00 85.12 336 SER A CA 1
ATOM 2705 C C . SER A 1 336 ? 3.115 -41.735 38.400 1.00 85.12 336 SER A C 1
ATOM 2707 O O . SER A 1 336 ? 2.564 -42.522 39.169 1.00 85.12 336 SER A O 1
ATOM 2709 N N . GLN A 1 337 ? 3.969 -40.802 38.828 1.00 85.06 337 GLN A N 1
ATOM 2710 C CA . GLN A 1 337 ? 4.194 -40.530 40.239 1.00 85.06 337 GLN A CA 1
ATOM 2711 C C . GLN A 1 337 ? 2.968 -39.808 40.802 1.00 85.06 337 GLN A C 1
ATOM 2713 O O . GLN A 1 337 ? 2.874 -38.582 40.802 1.00 85.06 337 GLN A O 1
ATOM 2718 N N . ILE A 1 338 ? 2.007 -40.595 41.290 1.00 75.12 338 ILE A N 1
ATOM 2719 C CA . ILE A 1 338 ? 0.944 -40.108 42.167 1.00 75.12 338 ILE A CA 1
ATOM 2720 C C . ILE A 1 338 ? 1.640 -39.598 43.429 1.00 75.12 338 ILE A C 1
ATOM 2722 O O . ILE A 1 338 ? 1.990 -40.371 44.321 1.00 75.12 338 ILE A O 1
ATOM 2726 N N . ILE A 1 339 ? 1.886 -38.289 43.486 1.00 79.25 339 ILE A N 1
ATOM 2727 C CA . ILE A 1 339 ? 2.349 -37.627 44.700 1.00 79.25 339 ILE A CA 1
ATOM 2728 C C . ILE A 1 339 ? 1.183 -37.691 45.680 1.00 79.25 339 ILE A C 1
ATOM 2730 O O . ILE A 1 339 ? 0.254 -36.883 45.637 1.00 79.25 339 ILE A O 1
ATOM 2734 N N . HIS A 1 340 ? 1.211 -38.704 46.538 1.00 71.69 340 HIS A N 1
ATOM 2735 C CA . HIS A 1 340 ? 0.272 -38.832 47.632 1.00 71.69 340 HIS A CA 1
ATOM 2736 C C . HIS A 1 340 ? 0.627 -37.777 48.685 1.00 71.69 340 HIS A C 1
ATOM 2738 O O . HIS A 1 340 ? 1.412 -38.009 49.603 1.00 71.69 340 HIS A O 1
ATOM 2744 N N . ASP A 1 341 ? 0.055 -36.586 48.535 1.00 85.19 341 ASP A N 1
ATOM 2745 C CA . ASP A 1 341 ? 0.176 -35.511 49.514 1.00 85.19 341 ASP A CA 1
ATOM 2746 C C . ASP A 1 341 ? -0.667 -35.857 50.750 1.00 85.19 341 ASP A C 1
ATOM 2748 O O . ASP A 1 341 ? -1.859 -35.545 50.836 1.00 85.19 341 ASP A O 1
ATOM 2752 N N . GLN A 1 342 ? -0.041 -36.544 51.710 1.00 89.56 342 GLN A N 1
ATOM 2753 C CA . GLN A 1 342 ? -0.680 -36.910 52.974 1.00 89.56 342 GLN A CA 1
ATOM 2754 C C . GLN A 1 342 ? -1.223 -35.684 53.723 1.00 89.56 342 GLN A C 1
ATOM 2756 O O . GLN A 1 342 ? -2.281 -35.777 54.339 1.00 89.56 342 GLN A O 1
ATOM 2761 N N . SER A 1 343 ? -0.585 -34.508 53.613 1.00 89.12 343 SER A N 1
ATOM 2762 C CA . SER A 1 343 ? -1.090 -33.290 54.261 1.00 89.12 343 SER A CA 1
ATOM 2763 C C . SER A 1 343 ? -2.416 -32.844 53.653 1.00 89.12 343 SER A C 1
ATOM 2765 O O . SER A 1 343 ? -3.331 -32.442 54.377 1.00 89.12 343 SER A O 1
ATOM 2767 N N . LYS A 1 344 ? -2.543 -32.912 52.324 1.00 90.38 344 LYS A N 1
ATOM 2768 C CA . LYS A 1 344 ? -3.782 -32.555 51.627 1.00 90.38 344 LYS A CA 1
ATOM 2769 C C . LYS A 1 344 ? -4.909 -33.530 51.955 1.00 90.38 344 LYS A C 1
ATOM 2771 O O . LYS A 1 344 ? -6.019 -33.080 52.247 1.00 90.38 344 LYS A O 1
ATOM 2776 N N . GLU A 1 345 ? -4.619 -34.828 51.996 1.00 91.06 345 GLU A N 1
ATOM 2777 C CA . GLU A 1 345 ? -5.597 -35.827 52.430 1.00 91.06 345 GLU A CA 1
ATOM 2778 C C . GLU A 1 345 ? -6.024 -35.644 53.888 1.00 91.06 345 GLU A C 1
ATOM 2780 O O . GLU A 1 345 ? -7.215 -35.702 54.186 1.00 91.06 345 GLU A O 1
ATOM 2785 N N . ASP A 1 346 ? -5.098 -35.361 54.802 1.00 94.06 346 ASP A N 1
ATOM 2786 C CA . ASP A 1 346 ? -5.430 -35.133 56.209 1.00 94.06 346 ASP A CA 1
ATOM 2787 C C . ASP A 1 346 ? -6.285 -33.874 56.397 1.00 94.06 346 ASP A C 1
ATOM 2789 O O . ASP A 1 346 ? -7.247 -33.873 57.175 1.00 94.06 346 ASP A O 1
ATOM 2793 N N . ARG A 1 347 ? -6.000 -32.803 55.641 1.00 93.56 347 ARG A N 1
ATOM 2794 C CA . ARG A 1 347 ? -6.856 -31.604 55.606 1.00 93.56 347 ARG A CA 1
ATOM 2795 C C . ARG A 1 347 ? -8.254 -31.938 55.095 1.00 93.56 347 ARG A C 1
ATOM 2797 O O . ARG A 1 347 ? -9.226 -31.407 55.635 1.00 93.56 347 ARG A O 1
ATOM 2804 N N . GLN A 1 348 ? -8.368 -32.803 54.090 1.00 93.75 348 GLN A N 1
ATOM 2805 C CA . GLN A 1 348 ? -9.658 -33.230 53.554 1.00 93.75 348 GLN A CA 1
ATOM 2806 C C . GLN A 1 348 ? -10.435 -34.079 54.569 1.00 93.75 348 GLN A C 1
ATOM 2808 O O . GLN A 1 348 ? -11.577 -33.740 54.881 1.00 93.75 348 GLN A O 1
ATOM 2813 N N . ARG A 1 349 ? -9.793 -35.070 55.203 1.00 93.69 349 ARG A N 1
ATOM 2814 C CA . ARG A 1 349 ? -10.395 -35.875 56.284 1.00 93.69 349 ARG A CA 1
ATOM 2815 C C . ARG A 1 349 ? -10.866 -35.004 57.447 1.00 93.69 349 ARG A C 1
ATOM 2817 O O . ARG A 1 349 ? -11.932 -35.242 58.018 1.00 93.69 349 ARG A O 1
ATOM 2824 N N . LYS A 1 350 ? -10.098 -33.968 57.802 1.00 95.69 350 LYS A N 1
ATOM 2825 C CA . LYS A 1 350 ? -10.484 -33.011 58.847 1.00 95.69 350 LYS A CA 1
ATOM 2826 C C . LYS A 1 350 ? -11.706 -32.184 58.439 1.00 95.69 350 LYS A C 1
ATOM 2828 O O . LYS A 1 350 ? -12.642 -32.086 59.228 1.00 95.69 350 LYS A O 1
ATOM 2833 N N . LYS A 1 351 ? -11.737 -31.651 57.211 1.00 95.94 351 LYS A N 1
ATOM 2834 C CA . LYS A 1 351 ? -12.895 -30.908 56.679 1.00 95.94 351 LYS A CA 1
ATOM 2835 C C . LYS A 1 351 ? -14.164 -31.762 56.653 1.00 95.94 351 LYS A C 1
ATOM 2837 O O . LYS A 1 351 ? -15.214 -31.290 57.081 1.00 95.94 351 LYS A O 1
ATOM 2842 N N . GLU A 1 352 ? -14.071 -33.014 56.213 1.00 95.62 352 GLU A N 1
ATOM 2843 C CA . GLU A 1 352 ? -15.205 -33.948 56.194 1.00 95.62 352 GLU A CA 1
ATOM 2844 C C . GLU A 1 352 ? -15.716 -34.249 57.610 1.00 95.62 352 GLU A C 1
ATOM 2846 O O . GLU A 1 352 ? -16.923 -34.223 57.864 1.00 95.62 352 GLU A O 1
ATOM 2851 N N . LYS A 1 353 ? -14.802 -34.446 58.570 1.00 96.44 353 LYS A N 1
ATOM 2852 C CA . LYS A 1 353 ? -15.148 -34.654 59.983 1.00 96.44 353 LYS A CA 1
ATOM 2853 C C . LYS A 1 353 ? -15.835 -33.432 60.598 1.00 96.44 353 LYS A C 1
ATOM 2855 O O . LYS A 1 353 ? -16.821 -33.587 61.321 1.00 96.44 353 LYS A O 1
ATOM 2860 N N . ASP A 1 354 ? -15.345 -32.231 60.303 1.00 94.50 354 ASP A N 1
ATOM 2861 C CA . ASP A 1 354 ? -15.931 -30.983 60.796 1.00 94.50 354 ASP A CA 1
ATOM 2862 C C . ASP A 1 354 ? -17.302 -30.706 60.152 1.00 94.50 354 ASP A C 1
ATOM 2864 O O . ASP A 1 354 ? -18.226 -30.276 60.846 1.00 94.50 354 ASP A O 1
ATOM 2868 N N . SER A 1 355 ? -17.480 -31.024 58.862 1.00 94.00 355 SER A N 1
ATOM 2869 C CA . SER A 1 355 ? -18.781 -30.948 58.179 1.00 94.00 355 SER A CA 1
ATOM 2870 C C . SER A 1 355 ? -19.801 -31.884 58.826 1.00 94.00 355 SER A C 1
ATOM 2872 O O . SER A 1 355 ? -20.898 -31.453 59.182 1.00 94.00 355 SER A O 1
ATOM 2874 N N . LYS A 1 356 ? -19.417 -33.141 59.085 1.00 95.38 356 LYS A N 1
ATOM 2875 C CA . LYS A 1 356 ? -20.301 -34.128 59.719 1.00 95.38 356 LYS A CA 1
ATOM 2876 C C . LYS A 1 356 ? -20.748 -33.692 61.119 1.00 95.38 356 LYS A C 1
ATOM 2878 O O . LYS A 1 356 ? -21.926 -33.800 61.449 1.00 95.38 356 LYS A O 1
ATOM 2883 N N . ARG A 1 357 ? -19.838 -33.116 61.917 1.00 93.38 357 ARG A N 1
ATOM 2884 C CA . ARG A 1 357 ? -20.161 -32.550 63.242 1.00 93.38 357 ARG A CA 1
ATOM 2885 C C . ARG A 1 357 ? -21.158 -31.392 63.165 1.00 93.38 357 ARG A C 1
ATOM 2887 O O . ARG A 1 357 ? -22.054 -31.292 64.007 1.00 93.38 357 ARG A O 1
ATOM 2894 N N . ARG A 1 358 ? -21.019 -30.511 62.168 1.00 92.50 358 ARG A N 1
ATOM 2895 C CA . ARG A 1 358 ? -21.960 -29.399 61.945 1.00 92.50 358 ARG A CA 1
ATOM 2896 C C . ARG A 1 358 ? -23.355 -29.913 61.589 1.00 92.50 358 ARG A C 1
ATOM 2898 O O . ARG A 1 358 ? -24.332 -29.397 62.128 1.00 92.50 358 ARG A O 1
ATOM 2905 N N . ASP A 1 359 ? -23.448 -30.944 60.755 1.00 93.25 359 ASP A N 1
ATOM 2906 C CA . ASP A 1 359 ? -24.731 -31.539 60.366 1.00 93.25 359 ASP A CA 1
ATOM 2907 C C . ASP A 1 359 ? -25.419 -32.280 61.520 1.00 93.25 359 ASP A C 1
ATOM 2909 O O . ASP A 1 359 ? -26.626 -32.126 61.710 1.00 93.25 359 ASP A O 1
ATOM 2913 N N . GLU A 1 360 ? -24.671 -33.016 62.347 1.00 94.25 360 GLU A N 1
ATOM 2914 C CA . GLU A 1 360 ? -25.205 -33.643 63.568 1.00 94.25 360 GLU A CA 1
ATOM 2915 C C . GLU A 1 360 ? -25.760 -32.594 64.545 1.00 94.25 360 GLU A C 1
ATOM 2917 O O . GLU A 1 360 ? -26.871 -32.743 65.054 1.00 94.25 360 GLU A O 1
ATOM 2922 N N . THR A 1 361 ? -25.043 -31.480 64.727 1.00 93.12 361 THR A N 1
ATOM 2923 C CA . THR A 1 361 ? -25.481 -30.360 65.583 1.00 93.12 361 THR A CA 1
ATOM 2924 C C . THR A 1 361 ? -26.731 -29.662 65.034 1.00 93.12 361 THR A C 1
ATOM 2926 O O . THR A 1 361 ? -27.564 -29.170 65.794 1.00 93.12 361 THR A O 1
ATOM 2929 N N . ARG A 1 362 ? -26.887 -29.599 63.704 1.00 90.62 362 ARG A N 1
ATOM 2930 C CA . ARG A 1 362 ? -28.100 -29.065 63.062 1.00 90.62 362 ARG A CA 1
ATOM 2931 C C . ARG A 1 362 ? -29.297 -29.993 63.245 1.00 90.62 362 ARG A C 1
ATOM 2933 O O . ARG A 1 362 ? -30.411 -29.501 63.394 1.00 90.62 362 ARG A O 1
ATOM 2940 N N . ARG A 1 363 ? -29.080 -31.311 63.239 1.00 89.94 363 ARG A N 1
ATOM 2941 C CA . ARG A 1 363 ? -30.145 -32.306 63.433 1.00 89.94 363 ARG A CA 1
ATOM 2942 C C . ARG A 1 363 ? -30.657 -32.359 64.869 1.00 89.94 363 ARG A C 1
ATOM 2944 O O . ARG A 1 363 ? -31.850 -32.540 65.037 1.00 89.94 363 ARG A O 1
ATOM 2951 N N . SER A 1 364 ? -29.807 -32.161 65.876 1.00 86.19 364 SER A N 1
ATOM 2952 C CA . SER A 1 364 ? -30.218 -32.213 67.291 1.00 86.19 364 SER A CA 1
ATOM 2953 C C . SER A 1 364 ? -31.002 -30.991 67.789 1.00 86.19 364 SER A C 1
ATOM 2955 O O . SER A 1 364 ? -31.502 -31.009 68.909 1.00 86.19 364 SER A O 1
ATOM 2957 N N . LYS A 1 365 ? -31.093 -29.921 66.988 1.00 83.19 365 LYS A N 1
ATOM 2958 C CA . LYS A 1 365 ? -31.872 -28.707 67.298 1.00 83.19 365 LYS A CA 1
ATOM 2959 C C . LYS A 1 365 ? -33.284 -28.695 66.698 1.00 83.19 365 LYS A C 1
ATOM 2961 O O . LYS A 1 365 ? -34.016 -27.738 66.939 1.00 83.19 365 LYS A O 1
ATOM 2966 N N . LYS A 1 366 ? -33.633 -29.696 65.890 1.00 70.62 366 LYS A N 1
ATOM 2967 C CA . LYS A 1 366 ? -35.005 -29.955 65.440 1.00 70.62 366 LYS A CA 1
ATOM 2968 C C . LYS A 1 366 ? -35.615 -31.018 66.333 1.00 70.62 366 LYS A C 1
ATOM 2970 O O . LYS A 1 366 ? -36.835 -30.910 66.567 1.00 70.62 366 LYS A O 1
#

Radius of gyration: 37.13 Å; chains: 1; bounding box: 84×99×112 Å

Foldseek 3Di:
DDDDDDDDPVVVVVVVVVVVVVPDDPDDPDDPDDDDPDDDDDDDDDDDDDDDDDDDDDDDDDDDDDDDDDDDDDDDDDDDDDDDDDDDDDDPPDDDDDPDDDPDDDDDDDDDDDPDDDDDDDDDDDDDDDDDDPPPPPQLQADPPDDPCPVVNVVVVVVVVVVCVVQNFKDDAPCCVLPVDRDIHGLVCLVVSLCCNCCVQCVLVFFQWWDAFQDPPDIQGLQADPVRHGDDDDPDPVSVVVSSVSRSVSVSVRSVVNSCCRHPVVPDHPSSGQDTLSRLVSCVVVVSHDPVSSVVNVPDDSDHPPPCPVVVPVPPCPPPPPDDDPVVVVVVVVVPPPPPPVVVVVVVVVVVVVVVVVVVVVVVVD

pLDDT: mean 73.31, std 23.39, range [32.16, 98.56]

Organism: Pyricularia grisea (NCBI:txid148305)

Secondary structure (DSSP, 8-state):
----PPP-HHHHHHHHHHHHHHSS-SS-------------------------------------PPP----PPPP-----------------------------------------------------------------PPP-TTS---HHHHHHHHHHHHHHHHH-SEEE-TTHHHH----EEETT-HHHHHHIIIIIITTT---SEEE-SS-SS-EEETTB-TTSPBPPPP-SHHHHHHHHHHHHHHHHHHHHHHHHHHHTS----GGGPPP-HHHHHHHHHTTSS-HHHHHHHHT--SS------GGG------S-TT---HHHHHHHHHHH-----HHHHHHHHHHHHHHHHHHHHHHTT-

Sequence (366 aa):
MPNNAPFDVNEVHSIINQVNSLHQPKNPPVEPGWLEPRGGGGDDVDARTDDSKGTLTAQQDGNYAYYTESVDPVPGEYPGYGGREEMGENNDDDYEDNNDGYDQDAYEDDETISQTTAWQGSQYSSAADSTAASKYSQSTAPSYAGEEVNAAQQQQVDDLAEQEEARGPLLVCEFRDLCNCPEIFNGDETEAWIDHIGGHHLNYSFPAKSVCWFCNSHVFNSDVDKKGKRIKMATTEEEANQKYERRAQTFRQRLEHVAWHIVEERVYRYQNMRPDFDLIRHMHKYGLLDDETYNHATAYTERPPRDPKPGKQRRIKTNPPDWEPPHKILEKERRSQIIHDQSKEDRQRKKEKDSKRRDETRRSKK